Protein AF-A0A6A4VLL6-F1 (afdb_monomer_lite)

Organism: Amphibalanus amphitrite (NCBI:txid1232801)

pLDDT: mean 82.3, std 14.29, range [39.47, 96.5]

Secondary structure (DSSP, 8-state):
-HHHHHHHHHHHHT--HHHHHHHHHHHHHHHHHIIIIIHHHHHHHHHHHHHHHGGG--S----------PPPPPTT-TTS----------------PPPPHHHHHHHHHHHHHHHHHHHHHHHHHHHHHHHHHHHHHHHHT--TTHHHHHHHHHHHHTS-SSTTS-GGG--SHHHHHHHIIIIIHHHHS-SS-SSSSPP-TTGGGB-TTSSSBPPS--------B-SSSS----GGGGGT-----PPP-GGGB-----BGGGBGGGTTSTTT--GGGS---HHHHT---EEETTEEE-S--

InterPro domains:
  IPR046791 Polycystin domain [PF20519] (168-301)
  IPR051223 Polycystin [PTHR10877] (3-301)

Sequence (301 aa):
MGASIFFLWAYGITFGNEKTTKWLTSLIISFFSSVLLTQPIKVLLTAVLVSAVCKKLDDGHDDLDDDEQEPALSNDEEWLHAAPTGKKKKERKIEYKPVDPAKIEAAKRERQKEVKMWDILQEMAAYAFFLWILLTISYGSRDPNCYLIRESLENHFLQPADPWLSYRKVRNETRFWNWTRSVMVPELKIDVDYAGEKPKGKEKKLISDRVHLLLGNGVMRQVRIREKNTCRVPKVMRNVTRDCHKFSNLLYEESGDFGLGWNASLAKKRPFNLKEYRHRSASSLDSYPFWGDLGWYGGGG

Structure (mmCIF, N/CA/C/O backbone):
data_AF-A0A6A4VLL6-F1
#
_entry.id   AF-A0A6A4VLL6-F1
#
loop_
_atom_site.group_PDB
_atom_site.id
_atom_site.type_symbol
_atom_site.label_atom_id
_atom_site.label_alt_id
_atom_site.label_comp_id
_atom_site.label_asym_id
_atom_site.label_entity_id
_atom_site.label_seq_id
_atom_site.pdbx_PDB_ins_code
_atom_site.Cartn_x
_atom_site.Cartn_y
_atom_site.Cartn_z
_atom_site.occupancy
_atom_site.B_iso_or_equiv
_atom_site.auth_seq_id
_atom_site.auth_comp_id
_atom_site.auth_asym_id
_atom_site.auth_atom_id
_atom_site.pdbx_PDB_model_num
ATOM 1 N N . MET A 1 1 ? -18.512 11.033 41.139 1.00 64.81 1 MET A N 1
ATOM 2 C CA . MET A 1 1 ? -18.322 10.153 39.962 1.00 64.81 1 MET A CA 1
ATOM 3 C C . MET A 1 1 ? -17.895 10.918 38.708 1.00 64.81 1 MET A C 1
ATOM 5 O O . MET A 1 1 ? -16.943 10.491 38.076 1.00 64.81 1 MET A O 1
ATOM 9 N N . GLY A 1 2 ? -18.510 12.060 38.363 1.00 76.12 2 GLY A N 1
ATOM 10 C CA . GLY A 1 2 ? -18.127 12.827 37.160 1.00 76.12 2 GLY A CA 1
ATOM 11 C C . GLY A 1 2 ? -16.672 13.326 37.141 1.00 76.12 2 GLY A C 1
ATOM 12 O O . GLY A 1 2 ? -15.970 13.112 36.160 1.00 76.12 2 GLY A O 1
ATOM 13 N N . ALA A 1 3 ? -16.182 13.902 38.247 1.00 85.25 3 ALA A N 1
ATOM 14 C CA . ALA A 1 3 ? -14.801 14.394 38.332 1.00 85.25 3 ALA A CA 1
ATOM 15 C C . ALA A 1 3 ? -13.758 13.273 38.168 1.00 85.25 3 ALA A C 1
ATOM 17 O O . ALA A 1 3 ? -12.791 13.420 37.429 1.00 85.25 3 ALA A O 1
ATOM 18 N N . SER A 1 4 ? -13.981 12.119 38.800 1.00 85.06 4 SER A N 1
ATOM 19 C CA . SER A 1 4 ? -13.083 10.966 38.703 1.00 85.06 4 SER A CA 1
ATOM 20 C C . SER A 1 4 ? -13.056 10.356 37.296 1.00 85.06 4 SER A C 1
ATOM 22 O O . SER A 1 4 ? -11.986 9.978 36.829 1.00 85.06 4 SER A O 1
ATOM 24 N N . ILE A 1 5 ? -14.194 10.316 36.592 1.00 87.12 5 ILE A N 1
ATOM 25 C CA . ILE A 1 5 ? -14.261 9.868 35.189 1.00 87.12 5 ILE A CA 1
ATOM 26 C C . ILE A 1 5 ? -13.493 10.827 34.272 1.00 87.12 5 ILE A C 1
ATOM 28 O O . ILE A 1 5 ? -12.733 10.376 33.418 1.00 87.12 5 ILE A O 1
ATOM 32 N N . PHE A 1 6 ? -13.644 12.140 34.471 1.00 86.56 6 PHE A N 1
ATOM 33 C CA . PHE A 1 6 ? -12.929 13.142 33.681 1.00 86.56 6 PHE A CA 1
ATOM 34 C C . PHE A 1 6 ? -11.408 13.017 33.832 1.00 86.56 6 PHE A C 1
ATOM 36 O O . PHE A 1 6 ? -10.700 12.977 32.829 1.00 86.56 6 PHE A O 1
ATOM 43 N N . PHE A 1 7 ? -10.901 12.883 35.064 1.00 86.31 7 PHE A N 1
ATOM 44 C CA . PHE A 1 7 ? -9.467 12.688 35.286 1.00 86.31 7 PHE A CA 1
ATOM 45 C C . PHE A 1 7 ? -8.967 11.369 34.684 1.00 86.31 7 PHE A C 1
ATOM 47 O O . PHE A 1 7 ? -7.927 11.366 34.033 1.00 86.31 7 PHE A O 1
ATOM 54 N N . LEU A 1 8 ? -9.713 10.268 34.820 1.00 85.12 8 LEU A N 1
ATOM 55 C CA . LEU A 1 8 ? -9.359 8.990 34.189 1.00 85.12 8 LEU A CA 1
ATOM 56 C C . LEU A 1 8 ? -9.257 9.100 32.663 1.00 85.12 8 LEU A C 1
ATOM 58 O O . LEU A 1 8 ? -8.302 8.597 32.077 1.00 85.12 8 LEU A O 1
ATOM 62 N N . TRP A 1 9 ? -10.211 9.779 32.025 1.00 84.75 9 TRP A N 1
ATOM 63 C CA . TRP A 1 9 ? -10.212 9.988 30.579 1.00 84.75 9 TRP A CA 1
ATOM 64 C C . TRP A 1 9 ? -9.066 10.904 30.125 1.00 84.75 9 TRP A C 1
ATOM 66 O O . TRP A 1 9 ? -8.314 10.546 29.219 1.00 84.75 9 TRP A O 1
ATOM 76 N N . ALA A 1 10 ? -8.879 12.045 30.794 1.00 83.81 10 ALA A N 1
ATOM 77 C CA . ALA A 1 10 ? -7.840 13.015 30.457 1.00 83.81 10 ALA A CA 1
ATOM 78 C C . ALA A 1 10 ? -6.430 12.429 30.618 1.00 83.81 10 ALA A C 1
ATOM 80 O O . ALA A 1 10 ? -5.602 12.556 29.717 1.00 83.81 10 ALA A O 1
ATOM 81 N N . TYR A 1 11 ? -6.163 11.728 31.726 1.00 84.31 11 TYR A N 1
ATOM 82 C CA . TYR A 1 11 ? -4.887 11.038 31.915 1.00 84.31 11 TYR A CA 1
ATOM 83 C C . TYR A 1 11 ? -4.747 9.829 30.981 1.00 84.31 11 TYR A C 1
ATOM 85 O O . TYR A 1 11 ? -3.656 9.592 30.464 1.00 84.31 11 TYR A O 1
ATOM 93 N N . GLY A 1 12 ? -5.840 9.118 30.684 1.00 81.81 12 GLY A N 1
ATOM 94 C CA . GLY A 1 12 ? -5.848 7.972 29.773 1.00 81.81 12 GLY A CA 1
ATOM 95 C C . GLY A 1 12 ? -5.392 8.312 28.352 1.00 81.81 12 GLY A C 1
ATOM 96 O O . GLY A 1 12 ? -4.643 7.542 27.757 1.00 81.81 12 GLY A O 1
ATOM 97 N N . ILE A 1 13 ? -5.756 9.489 27.833 1.00 80.19 13 ILE A N 1
ATOM 98 C CA . ILE A 1 13 ? -5.333 9.954 26.498 1.00 80.19 13 ILE A CA 1
ATOM 99 C C . ILE A 1 13 ? -3.825 10.231 26.438 1.00 80.19 13 ILE A C 1
ATOM 101 O O . ILE A 1 13 ? -3.200 10.068 25.393 1.00 80.19 13 ILE A O 1
ATOM 105 N N . THR A 1 14 ? -3.213 10.617 27.558 1.00 81.56 14 THR A N 1
ATOM 106 C CA . THR A 1 14 ? -1.771 10.907 27.612 1.00 81.56 14 THR A CA 1
ATOM 107 C C . THR A 1 14 ? -0.896 9.651 27.703 1.00 81.56 14 THR A C 1
ATOM 109 O O . THR A 1 14 ? 0.332 9.744 27.630 1.00 81.56 14 THR A O 1
ATOM 112 N N . PHE A 1 15 ? -1.489 8.465 27.873 1.00 80.75 15 PHE A N 1
ATOM 113 C CA . PHE A 1 15 ? -0.744 7.217 28.006 1.00 80.75 15 PHE A CA 1
ATOM 114 C C . PHE A 1 15 ? -0.448 6.583 26.641 1.00 80.75 15 PHE A C 1
ATOM 116 O O . PHE A 1 15 ? -1.337 6.331 25.835 1.00 80.75 15 PHE A O 1
ATOM 123 N N . GLY A 1 16 ? 0.828 6.274 26.389 1.00 78.31 16 GLY A N 1
ATOM 124 C CA . GLY A 1 16 ? 1.226 5.443 25.249 1.00 78.31 16 GLY A CA 1
ATOM 125 C C . GLY A 1 16 ? 0.885 3.962 25.467 1.00 78.31 16 GLY A C 1
ATOM 126 O O . GLY A 1 16 ? 0.717 3.527 26.608 1.00 78.31 16 GLY A O 1
ATOM 127 N N . ASN A 1 17 ? 0.861 3.170 24.386 1.00 78.75 17 ASN A N 1
ATOM 128 C CA . ASN A 1 17 ? 0.418 1.762 24.377 1.00 78.75 17 ASN A CA 1
ATOM 129 C C . ASN A 1 17 ? 0.953 0.900 25.530 1.00 78.75 17 ASN A C 1
ATOM 131 O O . ASN A 1 17 ? 0.204 0.120 26.116 1.00 78.75 17 ASN A O 1
ATOM 135 N N . GLU A 1 18 ? 2.232 1.032 25.883 1.00 83.44 18 GLU A N 1
ATOM 136 C CA . GLU A 1 18 ? 2.830 0.217 26.943 1.00 83.44 18 GLU A CA 1
ATOM 137 C C . GLU A 1 18 ? 2.289 0.583 28.338 1.00 83.44 18 GLU A C 1
ATOM 139 O O . GLU A 1 18 ? 1.973 -0.299 29.140 1.00 83.44 18 GLU A O 1
ATOM 144 N N . LYS A 1 19 ? 2.134 1.884 28.624 1.00 84.38 19 LYS A N 1
ATOM 145 C CA . LYS A 1 19 ? 1.592 2.369 29.903 1.00 84.38 19 LYS A CA 1
ATOM 146 C C . LYS A 1 19 ? 0.105 2.057 30.016 1.00 84.38 19 LYS A C 1
ATOM 148 O O . LYS A 1 19 ? -0.322 1.575 31.061 1.00 84.38 19 LYS A O 1
ATOM 153 N N . THR A 1 20 ? -0.652 2.255 28.938 1.00 85.19 20 THR A N 1
ATOM 154 C CA . THR A 1 20 ? -2.083 1.934 28.878 1.00 85.19 20 THR A CA 1
ATOM 155 C C . THR A 1 20 ? -2.322 0.449 29.111 1.00 85.19 20 THR A C 1
ATOM 157 O O . THR A 1 20 ? -3.174 0.095 29.917 1.00 85.19 20 THR A O 1
ATOM 160 N N . THR A 1 21 ? -1.523 -0.425 28.490 1.00 84.62 21 THR A N 1
ATOM 161 C CA . THR A 1 21 ? -1.636 -1.876 28.693 1.00 84.62 21 THR A CA 1
ATOM 162 C C . THR A 1 21 ? -1.377 -2.261 30.150 1.00 84.62 21 THR A C 1
ATOM 164 O O . THR A 1 21 ? -2.189 -2.968 30.735 1.00 84.62 21 THR A O 1
ATOM 167 N N . LYS A 1 22 ? -0.297 -1.765 30.773 1.00 90.25 22 LYS A N 1
ATOM 168 C CA . LYS A 1 22 ? 0.016 -2.055 32.189 1.00 90.25 22 LYS A CA 1
ATOM 169 C C . LYS A 1 22 ? -1.038 -1.505 33.154 1.00 90.25 22 LYS A C 1
ATOM 171 O O . LYS A 1 22 ? -1.339 -2.126 34.169 1.00 90.25 22 LYS A O 1
ATOM 176 N N . TRP A 1 23 ? -1.580 -0.331 32.851 1.00 89.25 23 TRP A N 1
ATOM 177 C CA . TRP A 1 23 ? -2.625 0.297 33.650 1.00 89.25 23 TRP A CA 1
ATOM 178 C C . TRP A 1 23 ? -3.967 -0.440 33.525 1.00 89.25 23 TRP A C 1
ATOM 180 O O . TRP A 1 23 ? -4.641 -0.682 34.522 1.00 89.25 23 TRP A O 1
ATOM 190 N N . LEU A 1 24 ? -4.338 -0.865 32.316 1.00 88.31 24 LEU A N 1
ATOM 191 C CA . LEU A 1 24 ? -5.565 -1.622 32.084 1.00 88.31 24 LEU A CA 1
ATOM 192 C C . LEU A 1 24 ? -5.490 -3.009 32.729 1.00 88.31 24 LEU A C 1
ATOM 194 O O . LEU A 1 24 ? -6.447 -3.442 33.368 1.00 88.31 24 LEU A O 1
ATOM 198 N N . THR A 1 25 ? -4.351 -3.698 32.613 1.00 88.88 25 THR A N 1
ATOM 199 C CA . THR A 1 25 ? -4.176 -5.007 33.253 1.00 88.88 25 THR A CA 1
ATOM 200 C C . THR A 1 25 ? -4.204 -4.895 34.773 1.00 88.88 25 THR A C 1
ATOM 202 O O . THR A 1 25 ? -4.848 -5.723 35.412 1.00 88.88 25 THR A O 1
ATOM 205 N N . SER A 1 26 ? -3.602 -3.859 35.369 1.00 91.19 26 SER A N 1
ATOM 206 C CA . SER A 1 26 ? -3.678 -3.649 36.821 1.00 91.19 26 SER A CA 1
ATOM 207 C C . SER A 1 26 ? -5.099 -3.329 37.290 1.00 91.19 26 SER A C 1
ATOM 209 O O . SER A 1 26 ? -5.510 -3.834 38.336 1.00 91.19 26 SER A O 1
ATOM 211 N N . LEU A 1 27 ? -5.882 -2.579 36.508 1.00 90.06 27 LEU A N 1
ATOM 212 C CA . LEU A 1 27 ? -7.290 -2.304 36.799 1.00 90.06 27 LEU A CA 1
ATOM 213 C C . LEU A 1 27 ? -8.132 -3.586 36.746 1.00 90.06 27 LEU A C 1
ATOM 215 O O . LEU A 1 27 ? -8.873 -3.866 37.687 1.00 90.06 27 LEU A O 1
ATOM 219 N N . ILE A 1 28 ? -7.973 -4.396 35.694 1.00 91.38 28 ILE A N 1
ATOM 220 C CA . ILE A 1 28 ? -8.688 -5.671 35.532 1.00 91.38 28 ILE A CA 1
ATOM 221 C C . ILE A 1 28 ? -8.339 -6.635 36.672 1.00 91.38 28 ILE A C 1
ATOM 223 O O . ILE A 1 28 ? -9.234 -7.179 37.319 1.00 91.38 28 ILE A O 1
ATOM 227 N N . ILE A 1 29 ? -7.048 -6.811 36.967 1.00 93.44 29 ILE A N 1
ATOM 228 C CA . ILE A 1 29 ? -6.586 -7.679 38.059 1.00 93.44 29 ILE A CA 1
ATOM 229 C C . ILE A 1 29 ? -7.133 -7.185 39.403 1.00 93.44 29 ILE A C 1
ATOM 231 O O . ILE A 1 29 ? -7.605 -7.989 40.205 1.00 93.44 29 ILE A O 1
ATOM 235 N N . SER A 1 30 ? -7.125 -5.871 39.643 1.00 92.88 30 SER A N 1
ATOM 236 C CA . SER A 1 30 ? -7.662 -5.281 40.877 1.00 92.88 30 SER A CA 1
ATOM 237 C C . SER A 1 30 ? -9.170 -5.492 41.008 1.00 92.88 30 SER A C 1
ATOM 239 O O . SER A 1 30 ? -9.647 -5.774 42.105 1.00 92.88 30 SER A O 1
ATOM 241 N N . PHE A 1 31 ? -9.923 -5.405 39.908 1.00 91.19 31 PHE A N 1
ATOM 242 C CA . PHE A 1 31 ? -11.359 -5.677 39.901 1.00 91.19 31 PHE A CA 1
ATOM 243 C C . PHE A 1 31 ? -11.657 -7.133 40.275 1.00 91.19 31 PHE A C 1
ATOM 245 O O . PHE A 1 31 ? -12.424 -7.379 41.205 1.00 91.19 31 PHE A O 1
ATOM 252 N N . PHE A 1 32 ? -11.005 -8.098 39.620 1.00 92.25 32 PHE A N 1
ATOM 253 C CA . PHE A 1 32 ? -11.210 -9.517 39.922 1.00 92.25 32 PHE A CA 1
ATOM 254 C C . PHE A 1 32 ? -10.722 -9.895 41.321 1.00 92.25 32 PHE A C 1
ATOM 256 O O . PHE A 1 32 ? -11.420 -10.612 42.029 1.00 92.25 32 PHE A O 1
ATOM 263 N N . SER A 1 33 ? -9.574 -9.370 41.757 1.00 91.06 33 SER A N 1
ATOM 264 C CA . SER A 1 33 ? -9.094 -9.542 43.133 1.00 91.06 33 SER A CA 1
ATOM 265 C C . SER A 1 33 ? -10.099 -8.980 44.145 1.00 91.06 33 SER A C 1
ATOM 267 O O . SER A 1 33 ? -10.419 -9.623 45.146 1.00 91.06 33 SER A O 1
ATOM 269 N N . SER A 1 34 ? -10.681 -7.813 43.856 1.00 93.00 34 SER A N 1
ATOM 270 C CA . SER A 1 34 ? -11.683 -7.203 44.724 1.00 93.00 34 SER A CA 1
ATOM 271 C C . SER A 1 34 ? -12.943 -8.068 44.845 1.00 93.00 34 SER A C 1
ATOM 273 O O . SER A 1 34 ? -13.352 -8.397 45.960 1.00 93.00 34 SER A O 1
ATOM 275 N N . VAL A 1 35 ? -13.515 -8.484 43.712 1.00 91.00 35 VAL A N 1
ATOM 276 C CA . VAL A 1 35 ? -14.766 -9.257 43.651 1.00 91.00 35 VAL A CA 1
ATOM 277 C C . VAL A 1 35 ? -14.595 -10.677 44.191 1.00 91.00 35 VAL A C 1
ATOM 279 O O . VAL A 1 35 ? -15.422 -11.127 44.977 1.00 91.00 35 VAL A O 1
ATOM 282 N N . LEU A 1 36 ? -13.530 -11.382 43.798 1.00 90.56 36 LEU A N 1
ATOM 283 C CA . LEU A 1 36 ? -13.346 -12.797 44.136 1.00 90.56 36 LEU A CA 1
ATOM 284 C C . LEU A 1 36 ? -12.715 -13.017 45.513 1.00 90.56 36 LEU A C 1
ATOM 286 O O . LEU A 1 36 ? -12.986 -14.037 46.138 1.00 90.56 36 LEU A O 1
ATOM 290 N N . LEU A 1 37 ? -11.867 -12.096 45.984 1.00 89.56 37 LEU A N 1
ATOM 291 C CA . LEU A 1 37 ? -11.126 -12.271 47.238 1.00 89.56 37 LEU A CA 1
ATOM 292 C C . LEU A 1 37 ? -11.589 -11.284 48.306 1.00 89.56 37 LEU A C 1
ATOM 294 O O . LEU A 1 37 ? -12.018 -11.694 49.383 1.00 89.56 37 LEU A O 1
ATOM 298 N N . THR A 1 38 ? -11.525 -9.976 48.033 1.00 90.88 38 THR A N 1
ATOM 299 C CA . THR A 1 38 ? -11.718 -8.985 49.106 1.00 90.88 38 THR A CA 1
ATOM 300 C C . THR A 1 38 ? -13.158 -8.910 49.604 1.00 90.88 38 THR A C 1
ATOM 302 O O . THR A 1 38 ? -13.362 -8.789 50.810 1.00 90.88 38 THR A O 1
ATOM 305 N N . GLN A 1 39 ? -14.158 -9.006 48.718 1.00 91.44 39 GLN A N 1
ATOM 306 C CA . GLN A 1 39 ? -15.565 -8.937 49.117 1.00 91.44 39 GLN A CA 1
ATOM 307 C C . GLN A 1 39 ? -15.978 -10.138 49.989 1.00 91.44 39 GLN A C 1
ATOM 309 O O . GLN A 1 39 ? -16.472 -9.888 51.090 1.00 91.44 39 GLN A O 1
ATOM 314 N N . PRO A 1 40 ? -15.715 -11.409 49.610 1.00 91.12 40 PRO A N 1
ATOM 315 C CA . PRO A 1 40 ? -16.032 -12.558 50.463 1.00 91.12 40 PRO A CA 1
ATOM 316 C C . PRO A 1 40 ? -15.317 -12.516 51.817 1.00 91.12 40 PRO A C 1
ATOM 318 O O . PRO A 1 40 ? -15.946 -12.731 52.852 1.00 91.12 40 PRO A O 1
ATOM 321 N N . ILE A 1 41 ? -14.023 -12.167 51.833 1.00 92.69 41 ILE A N 1
ATOM 322 C CA . ILE A 1 41 ? -13.245 -12.036 53.076 1.00 92.69 41 ILE A CA 1
ATOM 323 C C . ILE A 1 41 ? -13.836 -10.942 53.970 1.00 92.69 41 ILE A C 1
ATOM 325 O O . ILE A 1 41 ? -13.963 -11.131 55.178 1.00 92.69 41 ILE A O 1
ATOM 329 N N . LYS A 1 42 ? -14.225 -9.801 53.391 1.00 90.69 42 LYS A N 1
ATOM 330 C CA . LYS A 1 42 ? -14.828 -8.694 54.135 1.00 90.69 42 LYS A CA 1
ATOM 331 C C . LYS A 1 42 ? -16.170 -9.093 54.743 1.00 90.69 42 LYS A C 1
ATOM 333 O O . LYS A 1 42 ? -16.384 -8.794 55.911 1.00 90.69 42 LYS A O 1
ATOM 338 N N . VAL A 1 43 ? -17.029 -9.788 53.992 1.00 93.38 43 VAL A N 1
ATOM 339 C CA . VAL A 1 43 ? -18.317 -10.298 54.496 1.00 93.38 43 VAL A CA 1
ATOM 340 C C . VAL A 1 43 ? -18.094 -11.265 55.659 1.00 93.38 43 VAL A C 1
ATOM 342 O O . VAL A 1 43 ? -18.715 -11.106 56.711 1.00 93.38 43 VAL A O 1
ATOM 345 N N . LEU A 1 44 ? -17.153 -12.202 55.516 1.00 91.75 44 LEU A N 1
ATOM 346 C CA . LEU A 1 44 ? -16.799 -13.160 56.564 1.00 91.75 44 LEU A CA 1
ATOM 347 C C . LEU A 1 44 ? -16.282 -12.449 57.822 1.00 91.75 44 LEU A C 1
ATOM 349 O O . LEU A 1 44 ? -16.773 -12.707 58.918 1.00 91.75 44 LEU A O 1
ATOM 353 N N . LEU A 1 45 ? -15.351 -11.503 57.676 1.00 90.25 45 LEU A N 1
ATOM 354 C CA . LEU A 1 45 ? -14.834 -10.716 58.799 1.00 90.25 45 LEU A CA 1
ATOM 355 C C . LEU A 1 45 ? -15.930 -9.901 59.485 1.00 90.25 45 LEU A C 1
ATOM 357 O O . LEU A 1 45 ? -15.962 -9.858 60.711 1.00 90.25 45 LEU A O 1
ATOM 361 N N . THR A 1 46 ? -16.841 -9.284 58.725 1.00 87.00 46 THR A N 1
ATOM 362 C CA . THR A 1 46 ? -17.974 -8.555 59.311 1.00 87.00 46 THR A CA 1
ATOM 363 C C . THR A 1 46 ? -18.935 -9.485 60.041 1.00 87.00 46 THR A C 1
ATOM 365 O O . THR A 1 46 ? -19.366 -9.138 61.133 1.00 87.00 46 THR A O 1
ATOM 368 N N . ALA A 1 47 ? -19.216 -10.677 59.508 1.00 88.75 47 ALA A N 1
ATOM 369 C CA . ALA A 1 47 ? -20.066 -11.664 60.170 1.00 88.75 47 ALA A CA 1
ATOM 370 C C . ALA A 1 47 ? -19.441 -12.158 61.485 1.00 88.75 47 ALA A C 1
ATOM 372 O O . ALA A 1 47 ? -20.129 -12.242 62.499 1.00 88.75 47 ALA A O 1
ATOM 373 N N . VAL A 1 48 ? -18.126 -12.406 61.504 1.00 89.31 48 VAL A N 1
ATOM 374 C CA . VAL A 1 48 ? -17.386 -12.792 62.718 1.00 89.31 48 VAL A CA 1
ATOM 375 C C . VAL A 1 48 ? -17.352 -11.655 63.741 1.00 89.31 48 VAL A C 1
ATOM 377 O O . VAL A 1 48 ? -17.582 -11.899 64.922 1.00 89.31 48 VAL A O 1
ATOM 380 N N . LEU A 1 49 ? -17.110 -10.411 63.311 1.00 87.31 49 LEU A N 1
ATOM 381 C CA . LEU A 1 49 ? -17.146 -9.237 64.190 1.00 87.31 49 LEU A CA 1
ATOM 382 C C . LEU A 1 49 ? -18.531 -9.033 64.802 1.00 87.31 49 LEU A C 1
ATOM 384 O O . LEU A 1 49 ? -18.634 -8.832 66.008 1.00 87.31 49 LEU A O 1
ATOM 388 N N . VAL A 1 50 ? -19.589 -9.119 63.992 1.00 85.44 50 VAL A N 1
ATOM 389 C CA . VAL A 1 50 ? -20.975 -9.018 64.462 1.00 85.44 50 VAL A CA 1
ATOM 390 C C . VAL A 1 50 ? -21.290 -10.169 65.412 1.00 85.44 50 VAL A C 1
ATOM 392 O O . VAL A 1 50 ? -21.768 -9.913 66.505 1.00 85.44 50 VAL A O 1
ATOM 395 N N . SER A 1 51 ? -20.932 -11.414 65.093 1.00 83.88 51 SER A N 1
ATOM 396 C CA . SER A 1 51 ? -21.123 -12.557 66.001 1.00 83.88 51 SER A CA 1
ATOM 397 C C . SER A 1 51 ? -20.359 -12.402 67.327 1.00 83.88 51 SER A C 1
ATOM 399 O O . SER A 1 51 ? -20.869 -12.778 68.380 1.00 83.88 51 SER A O 1
ATOM 401 N N . ALA A 1 52 ? -19.159 -11.810 67.315 1.00 80.44 52 ALA A N 1
ATOM 402 C CA . ALA A 1 52 ? -18.348 -11.587 68.513 1.00 80.44 52 ALA A CA 1
ATOM 403 C C . ALA A 1 52 ? -18.827 -10.397 69.367 1.00 80.44 52 ALA A C 1
ATOM 405 O O . ALA A 1 52 ? -18.773 -10.470 70.594 1.00 80.44 52 ALA A O 1
ATOM 406 N N . VAL A 1 53 ? -19.302 -9.317 68.739 1.00 80.56 53 VAL A N 1
ATOM 407 C CA . VAL A 1 53 ? -19.801 -8.106 69.418 1.00 80.56 53 VAL A CA 1
ATOM 408 C C . VAL A 1 53 ? -21.257 -8.278 69.866 1.00 80.56 53 VAL A C 1
ATOM 410 O O . VAL A 1 53 ? -21.604 -7.899 70.982 1.00 80.56 53 VAL A O 1
ATOM 413 N N . CYS A 1 54 ? -22.097 -8.911 69.045 1.00 65.00 54 CYS A N 1
ATOM 414 C CA . CYS A 1 54 ? -23.504 -9.198 69.341 1.00 65.00 54 CYS A CA 1
ATOM 415 C C . CYS A 1 54 ? -23.705 -10.472 70.176 1.00 65.00 54 CYS A C 1
ATOM 417 O O . CYS A 1 54 ? -24.832 -10.749 70.570 1.00 65.00 54 CYS A O 1
ATOM 419 N N . LYS A 1 55 ? -22.639 -11.191 70.570 1.00 59.00 55 LYS A N 1
ATOM 420 C CA . LYS A 1 55 ? -22.719 -12.299 71.548 1.00 59.00 55 LYS A CA 1
ATOM 421 C C . LYS A 1 55 ? -23.185 -11.870 72.953 1.00 59.00 55 LYS A C 1
ATOM 423 O O . LYS A 1 55 ? -23.295 -12.710 73.840 1.00 59.00 55 LYS A O 1
ATOM 428 N N . LYS A 1 56 ? -23.438 -10.573 73.168 1.00 53.44 56 LYS A N 1
ATOM 429 C CA . LYS A 1 56 ? -24.081 -10.003 74.363 1.00 53.44 56 LYS A CA 1
ATOM 430 C C . LYS A 1 56 ? -25.325 -9.157 74.045 1.00 53.44 56 LYS A C 1
ATOM 432 O O . LYS A 1 56 ? -25.588 -8.179 74.737 1.00 53.44 56 LYS A O 1
ATOM 437 N N . LEU A 1 57 ? -26.088 -9.521 73.019 1.00 49.16 57 LEU A N 1
ATOM 438 C CA . LEU A 1 57 ? -27.491 -9.120 72.904 1.00 49.16 57 LEU A CA 1
ATOM 439 C C . LEU A 1 57 ? -28.355 -10.364 73.104 1.00 49.16 57 LEU A C 1
ATOM 441 O O . LEU A 1 57 ? -28.798 -10.994 72.153 1.00 49.16 57 LEU A O 1
ATOM 445 N N . ASP A 1 58 ? -28.538 -10.724 74.371 1.00 53.53 58 ASP A N 1
ATOM 446 C CA . ASP A 1 58 ? -29.746 -11.421 74.792 1.00 53.53 58 ASP A CA 1
ATOM 447 C C . ASP A 1 58 ? -30.853 -10.360 74.825 1.00 53.53 58 ASP A C 1
ATOM 449 O O . ASP A 1 58 ? -30.891 -9.553 75.752 1.00 53.53 58 ASP A O 1
ATOM 453 N N . ASP A 1 59 ? -31.636 -10.261 73.747 1.00 46.34 59 ASP A N 1
ATOM 454 C CA . ASP A 1 59 ? -33.082 -10.031 73.851 1.00 46.34 59 ASP A CA 1
ATOM 455 C C . ASP A 1 59 ? -33.775 -10.315 72.501 1.00 46.34 59 ASP A C 1
ATOM 457 O O . ASP A 1 59 ? -33.816 -9.485 71.592 1.00 46.34 59 ASP A O 1
ATOM 461 N N . GLY A 1 60 ? -34.302 -11.536 72.382 1.00 48.72 60 GLY A N 1
ATOM 462 C CA . GLY A 1 60 ? -35.567 -11.846 71.711 1.00 48.72 60 GLY A CA 1
ATOM 463 C C . GLY A 1 60 ? -35.817 -11.343 70.287 1.00 48.72 60 GLY A C 1
ATOM 464 O O . GLY A 1 60 ? -36.798 -10.629 70.079 1.00 48.72 60 GLY A O 1
ATOM 465 N N . HIS A 1 61 ? -35.053 -11.805 69.295 1.00 45.41 61 HIS A N 1
ATOM 466 C CA . HIS A 1 61 ? -35.590 -11.917 67.936 1.00 45.41 61 HIS A CA 1
ATOM 467 C C . HIS A 1 61 ? -34.888 -13.009 67.115 1.00 45.41 61 HIS A C 1
ATOM 469 O O . HIS A 1 61 ? -33.675 -12.979 66.931 1.00 45.41 61 HIS A O 1
ATOM 475 N N . ASP A 1 62 ? -35.732 -13.900 66.591 1.00 45.62 62 ASP A N 1
ATOM 476 C CA . ASP A 1 62 ? -35.541 -14.771 65.428 1.00 45.62 62 ASP A CA 1
ATOM 477 C C . ASP A 1 62 ? -34.635 -16.002 65.582 1.00 45.62 62 ASP A C 1
ATOM 479 O O . ASP A 1 62 ? -33.651 -16.168 64.862 1.00 45.62 62 ASP A O 1
ATOM 483 N N . ASP A 1 63 ? -35.076 -16.941 66.424 1.00 41.34 63 ASP A N 1
ATOM 484 C CA . ASP A 1 63 ? -34.845 -18.365 66.168 1.00 41.34 63 ASP A CA 1
ATOM 485 C C . ASP A 1 63 ? -35.793 -18.796 65.027 1.00 41.34 63 ASP A C 1
ATOM 487 O O . ASP A 1 63 ? -36.979 -19.059 65.230 1.00 41.34 63 ASP A O 1
ATOM 491 N N . LEU A 1 64 ? -35.282 -18.768 63.792 1.00 49.53 64 LEU A N 1
ATOM 492 C CA . LEU A 1 64 ? -35.901 -19.348 62.593 1.00 49.53 64 LEU A CA 1
ATOM 493 C C . LEU A 1 64 ? -35.459 -20.807 62.424 1.00 49.53 64 LEU A C 1
ATOM 495 O O . LEU A 1 64 ? -34.910 -21.143 61.386 1.00 49.53 64 LEU A O 1
ATOM 499 N N . ASP A 1 65 ? -35.658 -21.643 63.435 1.00 44.50 65 ASP A N 1
ATOM 500 C CA . ASP A 1 65 ? -35.492 -23.096 63.328 1.00 44.50 65 ASP A CA 1
ATOM 501 C C . ASP A 1 65 ? -36.264 -23.746 64.486 1.00 44.50 65 ASP A C 1
ATOM 503 O O . ASP A 1 65 ? -35.697 -24.009 65.542 1.00 44.50 65 ASP A O 1
ATOM 507 N N . ASP A 1 66 ? -37.573 -23.955 64.319 1.00 44.41 66 ASP A N 1
ATOM 508 C CA . ASP A 1 66 ? -38.315 -24.921 65.145 1.00 44.41 66 ASP A CA 1
ATOM 509 C C . ASP A 1 66 ? -39.559 -25.410 64.377 1.00 44.41 66 ASP A C 1
ATOM 511 O O . ASP A 1 66 ? -40.712 -25.149 64.720 1.00 44.41 66 ASP A O 1
ATOM 515 N N . ASP A 1 67 ? -39.300 -26.083 63.252 1.00 44.78 67 ASP A N 1
ATOM 516 C CA . ASP A 1 67 ? -40.321 -26.676 62.375 1.00 44.78 67 ASP A CA 1
ATOM 517 C C . ASP A 1 67 ? -40.716 -28.111 62.797 1.00 44.78 67 ASP A C 1
ATOM 519 O O . ASP A 1 67 ? -41.465 -28.782 62.083 1.00 44.78 67 ASP A O 1
ATOM 523 N N . GLU A 1 68 ? -40.263 -28.616 63.949 1.00 49.03 68 GLU A N 1
ATOM 524 C CA . GLU A 1 68 ? -40.660 -29.938 64.457 1.00 49.03 68 GLU A CA 1
ATOM 525 C C . GLU A 1 68 ? -41.674 -29.811 65.602 1.00 49.03 68 GLU A C 1
ATOM 527 O O . GLU A 1 68 ? -41.364 -29.915 66.784 1.00 49.03 68 GLU A O 1
ATOM 532 N N . GLN A 1 69 ? -42.945 -29.610 65.246 1.00 44.50 69 GLN A N 1
ATOM 533 C CA . GLN A 1 69 ? -44.047 -29.761 66.195 1.00 44.50 69 GLN A CA 1
ATOM 534 C C . GLN A 1 69 ? -44.200 -31.252 66.554 1.00 44.50 69 GLN A C 1
ATOM 536 O O . GLN A 1 69 ? -44.684 -32.042 65.739 1.00 44.50 69 GLN A O 1
ATOM 541 N N . GLU A 1 70 ? -43.829 -31.638 67.780 1.00 52.53 70 GLU A N 1
ATOM 542 C CA . GLU A 1 70 ? -44.146 -32.964 68.329 1.00 52.53 70 GLU A CA 1
ATOM 543 C C . GLU A 1 70 ? -45.667 -33.234 68.254 1.00 52.53 70 GLU A C 1
ATOM 545 O O . GLU A 1 70 ? -46.475 -32.325 68.497 1.00 52.53 70 GLU A O 1
ATOM 550 N N . PRO A 1 71 ? -46.094 -34.461 67.895 1.00 51.34 71 PRO A N 1
ATOM 551 C CA . PRO A 1 71 ? -47.503 -34.779 67.700 1.00 51.34 71 PRO A CA 1
ATOM 552 C C . PRO A 1 71 ? -48.293 -34.589 69.000 1.00 51.34 71 PRO A C 1
ATOM 554 O O . PRO A 1 71 ? -47.921 -35.095 70.056 1.00 51.34 71 PRO A O 1
ATOM 557 N N . ALA A 1 72 ? -49.418 -33.874 68.915 1.00 56.25 72 ALA A N 1
ATOM 558 C CA . ALA A 1 72 ? -50.319 -33.686 70.044 1.00 56.25 72 ALA A CA 1
ATOM 559 C C . ALA A 1 72 ? -50.874 -35.039 70.520 1.00 56.25 72 ALA A C 1
ATOM 561 O O . ALA A 1 72 ? -51.475 -35.782 69.740 1.00 56.25 72 ALA A O 1
ATOM 562 N N . LEU A 1 73 ? -50.669 -35.332 71.804 1.00 56.94 73 LEU A N 1
ATOM 563 C CA . LEU A 1 73 ? -51.162 -36.535 72.468 1.00 56.94 73 LEU A CA 1
ATOM 564 C C . LEU A 1 73 ? -52.696 -36.594 72.474 1.00 56.94 73 LEU A C 1
ATOM 566 O O . LEU A 1 73 ? -53.393 -35.583 72.588 1.00 56.94 73 LEU A O 1
ATOM 570 N N . SER A 1 74 ? -53.195 -37.818 72.329 1.00 54.81 74 SER A N 1
ATOM 571 C CA . SER A 1 74 ? -54.607 -38.194 72.362 1.00 54.81 74 SER A CA 1
ATOM 572 C C . SER A 1 74 ? -55.209 -38.017 73.772 1.00 54.81 74 SER A C 1
ATOM 574 O O . SER A 1 74 ? -54.491 -37.929 74.765 1.00 54.81 74 SER A O 1
ATOM 576 N N . ASN A 1 75 ? -56.545 -37.949 73.864 1.00 53.47 75 ASN A N 1
ATOM 577 C CA . ASN A 1 75 ? -57.320 -37.663 75.088 1.00 53.47 75 ASN A CA 1
ATOM 578 C C . ASN A 1 75 ? -57.134 -38.675 76.245 1.00 53.47 75 ASN A C 1
ATOM 580 O O . ASN A 1 75 ? -57.759 -38.520 77.290 1.00 53.47 75 ASN A O 1
ATOM 584 N N . ASP A 1 76 ? -56.331 -39.721 76.075 1.00 56.06 76 ASP A N 1
ATOM 585 C CA . ASP A 1 76 ? -56.052 -40.767 77.060 1.00 56.06 76 ASP A CA 1
ATOM 586 C C . ASP A 1 76 ? -54.736 -40.571 77.837 1.00 56.06 76 ASP A C 1
ATOM 588 O O . ASP A 1 76 ? -54.466 -41.317 78.777 1.00 56.06 76 ASP A O 1
ATOM 592 N N . GLU A 1 77 ? -53.954 -39.534 77.530 1.00 54.94 77 GLU A N 1
ATOM 593 C CA . GLU A 1 77 ? -52.609 -39.331 78.104 1.00 54.94 77 GLU A CA 1
ATOM 594 C C . GLU A 1 77 ? -52.561 -38.254 79.216 1.00 54.94 77 GLU A C 1
ATOM 596 O O . GLU A 1 77 ? -51.500 -37.787 79.625 1.00 5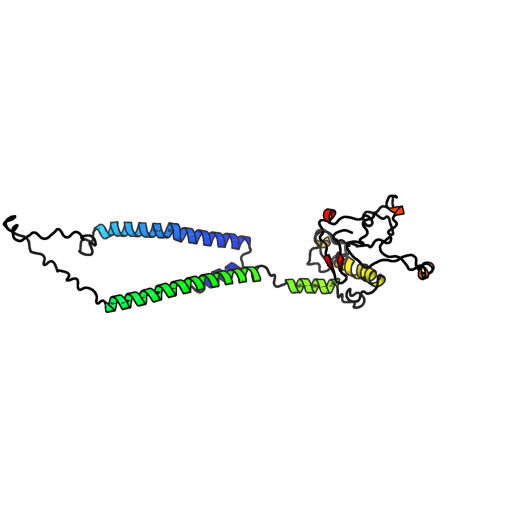4.94 77 GLU A O 1
ATOM 601 N N . GLU A 1 78 ? -53.714 -37.872 79.775 1.00 50.84 78 GLU A N 1
ATOM 602 C CA . GLU A 1 78 ? -53.853 -36.761 80.739 1.00 50.84 78 GLU A CA 1
ATOM 603 C C . GLU A 1 78 ? -53.287 -37.056 82.154 1.00 50.84 78 GLU A C 1
ATOM 605 O O . GLU A 1 78 ? -53.315 -36.196 83.034 1.00 50.84 78 GLU A O 1
ATOM 610 N N . TRP A 1 79 ? -52.756 -38.262 82.405 1.00 47.91 79 TRP A N 1
ATOM 611 C CA . TRP A 1 79 ? -52.306 -38.694 83.741 1.00 47.91 79 TRP A CA 1
ATOM 612 C C . TRP A 1 79 ? -50.788 -38.630 83.981 1.00 47.91 79 TRP A C 1
ATOM 614 O O . TRP A 1 79 ? -50.316 -38.985 85.062 1.00 47.91 79 TRP A O 1
ATOM 624 N N . LEU A 1 80 ? -49.997 -38.151 83.020 1.00 52.06 80 LEU A N 1
ATOM 625 C CA . LEU A 1 80 ? -48.574 -37.888 83.230 1.00 52.06 80 LEU A CA 1
ATOM 626 C C . LEU A 1 80 ? -48.368 -36.400 83.550 1.00 52.06 80 LEU A C 1
ATOM 628 O O . LEU A 1 80 ? -48.429 -35.541 82.681 1.00 52.06 80 LEU A O 1
ATOM 632 N N . HIS A 1 81 ? -48.079 -36.141 84.832 1.00 48.50 81 HIS A N 1
ATOM 633 C CA . HIS A 1 81 ? -47.552 -34.905 85.440 1.00 48.50 81 H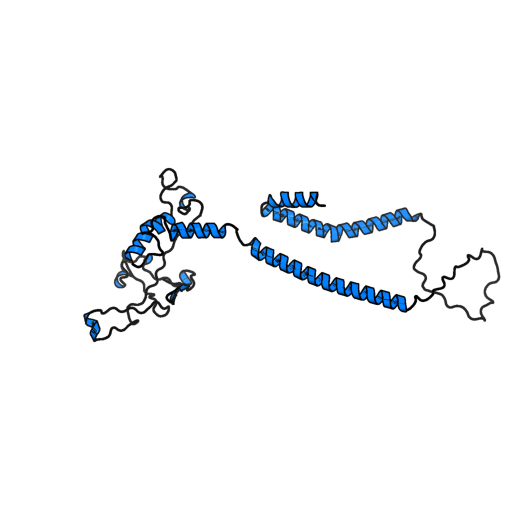IS A CA 1
ATOM 634 C C . HIS A 1 81 ? -48.553 -34.002 86.189 1.00 48.50 81 HIS A C 1
ATOM 636 O O . HIS A 1 81 ? -49.130 -33.047 85.674 1.00 48.50 81 HIS A O 1
ATOM 642 N N . ALA A 1 82 ? -48.642 -34.248 87.502 1.00 42.03 82 ALA A N 1
ATOM 643 C CA . ALA A 1 82 ? -49.225 -33.342 88.483 1.00 42.03 82 ALA A CA 1
ATOM 644 C C . ALA A 1 82 ? -48.204 -32.292 88.987 1.00 42.03 82 ALA A C 1
ATOM 646 O O . ALA A 1 82 ? -47.261 -32.645 89.686 1.00 42.03 82 ALA A O 1
ATOM 647 N N . ALA A 1 83 ? -48.508 -31.016 88.697 1.00 43.12 83 ALA A N 1
ATOM 648 C CA . ALA A 1 83 ? -48.276 -29.783 89.484 1.00 43.12 83 ALA A CA 1
ATOM 649 C C . ALA A 1 83 ? -46.830 -29.311 89.823 1.00 43.12 83 ALA A C 1
ATOM 651 O O . ALA A 1 83 ? -45.895 -30.097 89.884 1.00 43.12 83 ALA A O 1
ATOM 652 N N . PRO A 1 84 ? -46.648 -28.042 90.261 1.00 58.03 84 PRO A N 1
ATOM 653 C CA . PRO A 1 84 ? -47.048 -26.770 89.648 1.00 58.03 84 PRO A CA 1
ATOM 654 C C . PRO A 1 84 ? -45.852 -25.776 89.613 1.00 58.03 84 PRO A C 1
ATOM 656 O O . PRO A 1 84 ? -44.747 -26.095 90.030 1.00 58.03 84 PRO A O 1
ATOM 659 N N . THR A 1 85 ? -46.115 -24.523 89.230 1.00 42.97 85 THR A N 1
ATOM 660 C CA . THR A 1 85 ? -45.245 -23.322 89.308 1.00 42.97 85 THR A CA 1
ATOM 661 C C . THR A 1 85 ? -44.470 -22.953 88.041 1.00 42.97 85 THR A C 1
ATOM 663 O O . THR A 1 85 ? -43.640 -23.683 87.523 1.00 42.97 85 THR A O 1
ATOM 666 N N . GLY A 1 86 ? -44.767 -21.754 87.543 1.00 39.47 86 GLY A N 1
ATOM 667 C CA . GLY A 1 86 ? -44.143 -21.171 86.363 1.00 39.47 86 GLY A CA 1
ATOM 668 C C . GLY A 1 86 ? -45.173 -20.351 85.605 1.00 39.47 86 GLY A C 1
ATOM 669 O O . GLY A 1 86 ? -46.162 -20.886 85.113 1.00 39.47 86 GLY A O 1
ATOM 670 N N . LYS A 1 87 ? -44.992 -19.029 85.576 1.00 40.38 87 LYS A N 1
ATOM 671 C CA . LYS A 1 87 ? -45.841 -18.093 84.830 1.00 40.38 87 LYS A CA 1
ATOM 672 C C . LYS A 1 87 ? -46.021 -18.627 83.405 1.00 40.38 87 LYS A C 1
ATOM 674 O O . LYS A 1 87 ? -45.052 -18.645 82.653 1.00 40.38 87 LYS A O 1
ATOM 679 N N . LYS A 1 88 ? -47.237 -19.043 83.032 1.00 41.97 88 LYS A N 1
ATOM 680 C CA . LYS A 1 88 ? -47.555 -19.390 81.642 1.00 41.97 88 LYS A CA 1
ATOM 681 C C . LYS A 1 88 ? -47.298 -18.145 80.790 1.00 41.97 88 LYS A C 1
ATOM 683 O O . LYS A 1 88 ? -48.100 -17.207 80.812 1.00 41.97 88 LYS A O 1
ATOM 688 N N . LYS A 1 89 ? -46.156 -18.100 80.089 1.00 45.31 89 LYS A N 1
ATOM 689 C CA . LYS A 1 89 ? -45.958 -17.182 78.964 1.00 45.31 89 LYS A CA 1
ATOM 690 C C . LYS A 1 89 ? -47.149 -17.435 78.044 1.00 45.31 89 LYS A C 1
ATOM 692 O O . LYS A 1 89 ? -47.390 -18.570 77.650 1.00 45.31 89 LYS A O 1
ATOM 697 N N . LYS A 1 90 ? -47.950 -16.402 77.778 1.00 45.19 90 LYS A N 1
ATOM 698 C CA . LYS A 1 90 ? -48.955 -16.469 76.717 1.00 45.19 90 LYS A CA 1
ATOM 699 C C . LYS A 1 90 ? -48.183 -16.660 75.419 1.00 45.19 90 LYS A C 1
ATOM 701 O O . LYS A 1 90 ? -47.706 -15.681 74.850 1.00 45.19 90 LYS A O 1
ATOM 706 N N . GLU A 1 91 ? -48.029 -17.905 74.994 1.00 51.66 91 GLU A N 1
ATOM 707 C CA . GLU A 1 91 ? -47.646 -18.229 73.631 1.00 51.66 91 GLU A CA 1
ATOM 708 C C . GLU A 1 91 ? -48.678 -17.565 72.728 1.00 51.66 91 GLU A C 1
ATOM 710 O O . GLU A 1 91 ? -49.870 -17.891 72.726 1.00 51.66 91 GLU A O 1
ATOM 715 N N . ARG A 1 92 ? -48.233 -16.520 72.031 1.00 49.69 92 ARG A N 1
ATOM 716 C CA . ARG A 1 92 ? -48.994 -15.933 70.943 1.00 49.69 92 ARG A CA 1
ATOM 717 C C . ARG A 1 92 ? -49.076 -17.024 69.884 1.00 49.69 92 ARG A C 1
ATOM 719 O O . ARG A 1 92 ? -48.121 -17.204 69.143 1.00 49.69 92 ARG A O 1
ATOM 726 N N . LYS A 1 93 ? -50.197 -17.747 69.818 1.00 49.88 93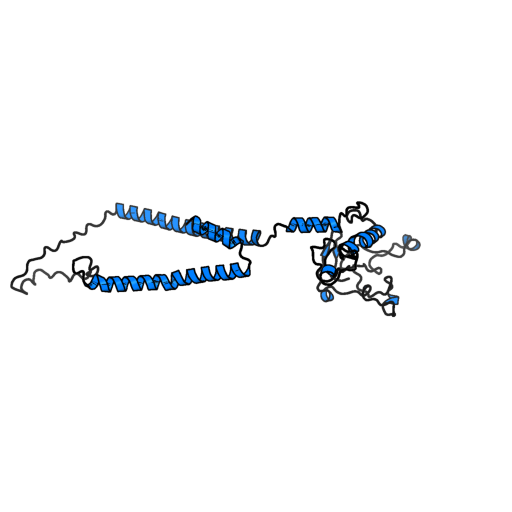 LYS A N 1
ATOM 727 C CA . LYS A 1 93 ? -50.547 -18.521 68.623 1.00 49.88 93 LYS A CA 1
ATOM 728 C C . LYS A 1 93 ? -50.523 -17.542 67.454 1.00 49.88 93 LYS A C 1
ATOM 730 O O . LYS A 1 93 ? -51.419 -16.707 67.330 1.00 49.88 93 LYS A O 1
ATOM 735 N N . ILE A 1 94 ? -49.459 -17.585 66.660 1.00 55.59 94 ILE A N 1
ATOM 736 C CA . ILE A 1 94 ? -49.391 -16.879 65.388 1.00 55.59 94 ILE A CA 1
ATOM 737 C C . ILE A 1 94 ? -50.382 -17.621 64.501 1.00 55.59 94 ILE A C 1
ATOM 739 O O . ILE A 1 94 ? -50.111 -18.703 63.993 1.00 55.59 94 ILE A O 1
ATOM 743 N N . GLU A 1 95 ? -51.597 -17.091 64.423 1.00 51.78 95 GLU A N 1
ATOM 744 C CA . GLU A 1 95 ? -52.635 -17.623 63.557 1.00 51.78 95 GLU A CA 1
ATOM 745 C C . GLU A 1 95 ? -52.183 -17.400 62.109 1.00 51.78 95 GLU A C 1
ATOM 747 O O . GLU A 1 95 ? -52.279 -16.294 61.571 1.00 51.78 95 GLU A O 1
ATOM 752 N N . TYR A 1 96 ? -51.620 -18.443 61.494 1.00 59.44 96 TYR A N 1
ATOM 753 C CA . TYR A 1 96 ? -51.256 -18.430 60.084 1.00 59.44 96 TYR A CA 1
ATOM 754 C C . TYR A 1 96 ? -52.539 -18.349 59.256 1.00 59.44 96 TYR A C 1
ATOM 756 O O . TYR A 1 96 ? -53.222 -19.345 59.017 1.00 59.44 96 TYR A O 1
ATOM 764 N N . LYS A 1 97 ? -52.894 -17.136 58.830 1.00 67.06 97 LYS A N 1
ATOM 765 C CA . LYS A 1 97 ? -53.914 -16.949 57.801 1.00 67.06 97 LYS A CA 1
ATOM 766 C C . LYS A 1 97 ? -53.247 -17.172 56.447 1.00 67.06 97 LYS A C 1
ATOM 768 O O . LYS A 1 97 ? -52.320 -16.423 56.127 1.00 67.06 97 LYS A O 1
ATOM 773 N N . PRO A 1 98 ? -53.688 -18.161 55.649 1.00 66.69 98 PRO A N 1
ATOM 774 C CA . PRO A 1 98 ? -53.158 -18.335 54.308 1.00 66.69 98 PRO A CA 1
ATOM 775 C C . PRO A 1 98 ? -53.360 -17.032 53.535 1.00 66.69 98 PRO A C 1
ATOM 777 O O . PRO A 1 98 ? -54.441 -16.438 53.542 1.00 66.69 98 PRO A O 1
ATOM 780 N N . VAL A 1 99 ? -52.279 -16.558 52.919 1.00 68.38 99 VAL A N 1
ATOM 781 C CA . VAL A 1 99 ? -52.303 -15.358 52.085 1.00 68.38 99 VAL A CA 1
ATOM 782 C C . VAL A 1 99 ? -53.329 -15.568 50.970 1.00 68.38 99 VAL A C 1
ATOM 784 O O . VAL A 1 99 ? -53.358 -16.621 50.338 1.00 68.38 99 VAL A O 1
ATOM 787 N N . ASP A 1 100 ? -54.174 -14.561 50.748 1.00 80.44 100 ASP A N 1
ATOM 788 C CA . ASP A 1 100 ? -55.242 -14.576 49.746 1.00 80.44 100 ASP A CA 1
ATOM 789 C C . ASP A 1 100 ? -54.708 -15.031 48.365 1.00 80.44 100 ASP A C 1
ATOM 791 O O . ASP A 1 100 ? -53.751 -14.420 47.862 1.00 80.44 100 ASP A O 1
ATOM 795 N N . PRO A 1 101 ? -55.281 -16.080 47.737 1.00 81.75 101 PRO A N 1
ATOM 796 C CA . PRO A 1 101 ? -54.798 -16.621 46.463 1.00 81.75 101 PRO A CA 1
ATOM 797 C C . PRO A 1 101 ? -54.703 -15.560 45.359 1.00 81.75 101 PRO A C 1
ATOM 799 O O . PRO A 1 101 ? -53.785 -15.615 44.538 1.00 81.75 101 PRO A O 1
ATOM 802 N N . ALA A 1 102 ? -55.560 -14.532 45.387 1.00 82.69 102 ALA A N 1
ATOM 803 C CA . ALA A 1 102 ? -55.510 -13.427 44.431 1.00 82.69 102 ALA A CA 1
ATOM 804 C C . ALA A 1 102 ? -54.211 -12.598 44.533 1.00 82.69 102 ALA A C 1
ATOM 806 O O . ALA A 1 102 ? -53.660 -12.166 43.517 1.00 82.69 102 ALA A O 1
ATOM 807 N N . LYS A 1 103 ? -53.669 -12.409 45.746 1.00 83.25 103 LYS A N 1
ATOM 808 C CA . LYS A 1 103 ? -52.396 -11.693 45.965 1.00 83.25 103 LYS A CA 1
ATOM 809 C C . LYS A 1 103 ? -51.196 -12.520 45.513 1.00 83.25 103 LYS A C 1
ATOM 811 O O . LYS A 1 103 ? -50.234 -11.968 44.984 1.00 83.25 103 LYS A O 1
ATOM 816 N N . ILE A 1 104 ? -51.270 -13.841 45.668 1.00 84.19 104 ILE A N 1
ATOM 817 C CA . ILE A 1 104 ? -50.231 -14.768 45.202 1.00 84.19 104 ILE A CA 1
ATOM 818 C C . ILE A 1 104 ? -50.179 -14.774 43.670 1.00 84.19 104 ILE A C 1
ATOM 820 O O . ILE A 1 104 ? -49.096 -14.742 43.088 1.00 84.19 104 ILE A O 1
ATOM 824 N N . GLU A 1 105 ? -51.332 -14.779 42.998 1.00 86.81 105 GLU A N 1
ATOM 825 C CA . GLU A 1 105 ? -51.392 -14.683 41.536 1.00 86.81 105 GLU A CA 1
ATOM 826 C C . GLU A 1 105 ? -50.871 -13.340 41.012 1.00 86.81 105 GLU A C 1
ATOM 828 O O . GLU A 1 105 ? -50.147 -13.317 40.013 1.00 86.81 105 GLU A O 1
ATOM 833 N N . ALA A 1 106 ? -51.174 -12.233 41.698 1.00 87.94 106 ALA A N 1
ATOM 834 C CA . ALA A 1 106 ? -50.626 -10.919 41.367 1.00 87.94 106 ALA A CA 1
ATOM 835 C C . ALA A 1 106 ? -49.092 -10.889 41.506 1.00 87.94 106 ALA A C 1
ATOM 837 O O . ALA A 1 106 ? -48.404 -10.535 40.547 1.00 87.94 106 ALA A O 1
ATOM 838 N N . ALA A 1 107 ? -48.549 -11.374 42.629 1.00 86.31 107 ALA A N 1
ATOM 839 C CA . ALA A 1 107 ? -47.104 -11.454 42.862 1.00 86.31 107 ALA A CA 1
ATOM 840 C C . ALA A 1 107 ? -46.393 -12.380 41.855 1.00 86.31 107 ALA A C 1
ATOM 842 O O . ALA A 1 107 ? -45.303 -12.072 41.369 1.00 86.31 107 ALA A O 1
ATOM 843 N N . LYS A 1 108 ? -47.024 -13.500 41.469 1.00 88.44 108 LYS A N 1
ATOM 844 C CA . LYS A 1 108 ? -46.515 -14.384 40.405 1.00 88.44 108 LYS A CA 1
ATOM 845 C C . LYS A 1 108 ? -46.460 -13.671 39.054 1.00 88.44 108 LYS A C 1
ATOM 847 O O . LYS A 1 108 ? -45.477 -13.827 38.332 1.00 88.44 108 LYS A O 1
ATOM 852 N N . ARG A 1 109 ? -47.484 -12.882 38.705 1.00 88.94 109 ARG A N 1
ATOM 853 C CA . ARG A 1 109 ? -47.504 -12.101 37.455 1.00 88.94 109 ARG A CA 1
ATOM 854 C C . ARG A 1 109 ? -46.437 -11.010 37.443 1.00 88.94 109 ARG A C 1
ATOM 856 O O . ARG A 1 109 ? -45.834 -10.792 36.397 1.00 88.94 109 ARG A O 1
ATOM 863 N N . GLU A 1 110 ? -46.194 -10.338 38.564 1.00 90.25 110 GLU A N 1
ATOM 864 C CA . GLU A 1 110 ? -45.126 -9.335 38.680 1.00 90.25 110 GLU A CA 1
ATOM 865 C C . GLU A 1 110 ? -43.749 -9.973 38.513 1.00 90.25 110 GLU A C 1
ATOM 867 O O . GLU A 1 110 ? -42.996 -9.572 37.627 1.00 90.25 110 GLU A O 1
ATOM 872 N N . ARG A 1 111 ? -43.482 -11.070 39.228 1.00 89.38 111 ARG A N 1
ATOM 873 C CA . ARG A 1 111 ? -42.222 -11.808 39.092 1.00 89.38 111 ARG A CA 1
ATOM 874 C C . ARG A 1 111 ? -41.996 -12.335 37.671 1.00 89.38 111 ARG A C 1
ATOM 876 O O . ARG A 1 111 ? -40.881 -12.286 37.165 1.00 89.38 111 ARG A O 1
ATOM 883 N N . GLN A 1 112 ? -43.040 -12.796 36.978 1.00 89.81 112 GLN A N 1
ATOM 884 C CA . GLN A 1 112 ? -42.923 -13.205 35.570 1.00 89.81 112 GLN A CA 1
ATOM 885 C C . GLN A 1 112 ? -42.560 -12.044 34.633 1.00 89.81 112 GLN A C 1
ATOM 887 O O . GLN A 1 112 ? -41.858 -12.264 33.646 1.00 89.81 112 GLN A O 1
ATOM 892 N N . LYS A 1 113 ? -43.026 -10.820 34.913 1.00 90.00 113 LYS A N 1
ATOM 893 C CA . LYS A 1 113 ? -42.633 -9.627 34.148 1.00 90.00 113 LYS A CA 1
ATOM 894 C C . LYS A 1 113 ? -41.175 -9.264 34.412 1.00 90.00 113 LYS A C 1
ATOM 896 O O . LYS A 1 113 ? -40.460 -8.985 33.458 1.00 90.00 113 LYS A O 1
ATOM 901 N N . GLU A 1 114 ? -40.731 -9.324 35.667 1.00 92.31 114 GLU A N 1
ATOM 902 C CA . GLU A 1 114 ? -39.338 -9.055 36.047 1.00 92.31 114 GLU A CA 1
ATOM 903 C C . GLU A 1 114 ? -38.364 -10.025 35.378 1.00 92.31 114 GLU A C 1
ATOM 905 O O . GLU A 1 114 ? -37.387 -9.589 34.777 1.00 92.31 114 GLU A O 1
ATOM 910 N N . VAL A 1 115 ? -38.665 -11.328 35.405 1.00 91.00 115 VAL A N 1
ATOM 911 C CA . VAL A 1 115 ? -37.817 -12.357 34.781 1.00 91.00 115 VAL A CA 1
ATOM 912 C C . VAL A 1 115 ? -37.708 -12.140 33.269 1.00 91.00 115 VAL A C 1
ATOM 914 O O . VAL A 1 115 ? -36.606 -12.164 32.730 1.00 91.00 115 VAL A O 1
ATOM 917 N N . LYS A 1 116 ? -38.826 -11.858 32.585 1.00 91.62 116 LYS A N 1
ATOM 918 C CA . LYS A 1 116 ? -38.816 -11.552 31.143 1.00 91.62 116 LYS A CA 1
ATOM 919 C C . LYS A 1 116 ? -38.060 -10.262 30.828 1.00 91.62 116 LYS A C 1
ATOM 921 O O . LYS A 1 116 ? -37.369 -10.189 29.821 1.00 91.62 116 LYS A O 1
ATOM 926 N N . MET A 1 117 ? -38.196 -9.241 31.672 1.00 92.12 117 MET A N 1
ATOM 927 C CA . MET A 1 117 ? -37.488 -7.976 31.485 1.00 92.12 117 MET A CA 1
ATOM 928 C C . MET A 1 117 ? -35.981 -8.149 31.686 1.00 92.12 117 MET A C 1
ATOM 930 O O . MET A 1 117 ? -35.205 -7.546 30.951 1.00 92.12 117 MET A O 1
ATOM 934 N N . TRP A 1 118 ? -35.568 -8.990 32.638 1.00 93.12 118 TRP A N 1
ATOM 935 C CA . TRP A 1 118 ? -34.162 -9.308 32.874 1.00 93.12 118 TRP A CA 1
ATOM 936 C C . TRP A 1 118 ? -33.537 -10.065 31.696 1.00 93.12 118 TRP A C 1
ATOM 938 O O . TRP A 1 118 ? -32.439 -9.713 31.275 1.00 93.12 118 TRP A O 1
ATOM 948 N N . ASP A 1 119 ? -34.271 -11.014 31.109 1.00 93.06 119 ASP A N 1
ATOM 949 C CA . ASP A 1 119 ? -33.848 -11.758 29.915 1.00 93.06 119 ASP A CA 1
ATOM 950 C C . ASP A 1 119 ? -33.623 -10.822 28.709 1.00 93.06 119 ASP A C 1
ATOM 952 O O . ASP A 1 119 ? -32.535 -10.776 28.136 1.00 93.06 119 ASP A O 1
ATOM 956 N N . ILE A 1 120 ? -34.594 -9.944 28.418 1.00 94.12 120 ILE A N 1
ATOM 957 C CA . ILE A 1 120 ? -34.476 -8.923 27.358 1.00 94.12 120 ILE A CA 1
ATOM 958 C C . ILE A 1 120 ? -33.295 -7.975 27.621 1.00 94.12 120 ILE A C 1
ATOM 960 O O . ILE A 1 120 ? -32.575 -7.588 26.700 1.00 94.12 120 ILE A O 1
ATOM 964 N N . LEU A 1 121 ? -33.089 -7.567 28.875 1.00 93.69 121 LEU A N 1
ATOM 965 C CA . LEU A 1 121 ? -32.013 -6.646 29.239 1.00 93.69 121 LEU A CA 1
ATOM 966 C C . LEU A 1 121 ? -30.638 -7.308 29.081 1.00 93.69 121 LEU A C 1
ATOM 968 O O . LEU A 1 121 ? -29.696 -6.653 28.630 1.00 93.69 121 LEU A O 1
ATOM 972 N N . GLN A 1 122 ? -30.532 -8.604 29.383 1.00 92.69 122 GLN A N 1
ATOM 973 C CA . GLN A 1 122 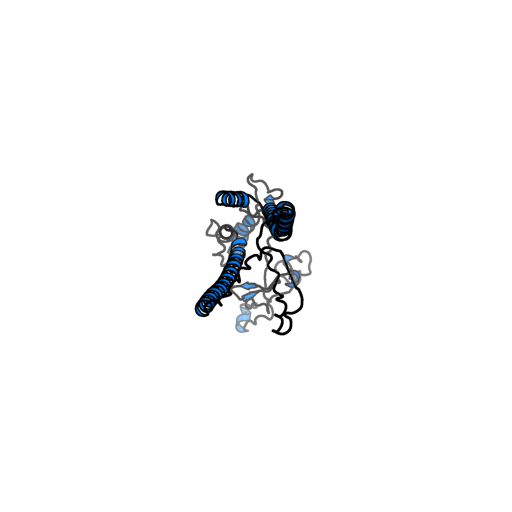? -29.327 -9.393 29.154 1.00 92.69 122 GLN A CA 1
ATOM 974 C C . GLN A 1 122 ? -29.030 -9.553 27.656 1.00 92.69 122 GLN A C 1
ATOM 976 O O . GLN A 1 122 ? -27.883 -9.356 27.244 1.00 92.69 122 GLN A O 1
ATOM 981 N N . GLU A 1 123 ? -30.041 -9.822 26.826 1.00 95.19 123 GLU A N 1
ATOM 982 C CA . GLU A 1 123 ? -29.885 -9.843 25.366 1.00 95.19 123 GLU A CA 1
ATOM 983 C C . GLU A 1 123 ? -29.438 -8.476 24.827 1.00 95.19 123 GLU A C 1
ATOM 985 O O . GLU A 1 123 ? -28.468 -8.382 24.070 1.00 95.19 123 GLU A O 1
ATOM 990 N N . MET A 1 124 ? -30.078 -7.390 25.268 1.00 95.19 124 MET A N 1
ATOM 991 C CA . MET A 1 124 ? -29.720 -6.030 24.861 1.00 95.19 124 MET A CA 1
ATOM 992 C C . MET A 1 124 ? -28.280 -5.675 25.259 1.00 95.19 124 MET A C 1
ATOM 994 O O . MET A 1 124 ? -27.552 -5.075 24.465 1.00 95.19 124 MET A O 1
ATOM 998 N N . ALA A 1 125 ? -27.842 -6.075 26.456 1.00 95.25 125 ALA A N 1
ATOM 999 C CA . ALA A 1 125 ? -26.466 -5.888 26.905 1.00 95.25 125 ALA A CA 1
ATOM 1000 C C . ALA A 1 125 ? -25.468 -6.690 26.053 1.00 95.25 125 ALA A C 1
ATOM 1002 O O . ALA A 1 125 ? -24.412 -6.161 25.698 1.00 95.25 125 ALA A O 1
ATOM 1003 N N . ALA A 1 126 ? -25.807 -7.925 25.669 1.00 95.06 126 ALA A N 1
ATOM 1004 C CA . ALA A 1 126 ? -24.978 -8.741 24.785 1.00 95.06 126 ALA A CA 1
ATOM 1005 C C . ALA A 1 126 ? -24.826 -8.103 23.392 1.00 95.06 126 ALA A C 1
ATOM 1007 O O . ALA A 1 126 ? -23.707 -8.000 22.882 1.00 95.06 126 ALA A O 1
ATOM 1008 N N . TYR A 1 127 ? -25.914 -7.593 22.803 1.00 95.69 127 TYR A N 1
ATOM 1009 C CA . TYR A 1 127 ? -25.860 -6.874 21.526 1.00 95.69 127 TYR A CA 1
ATOM 1010 C C . TYR A 1 127 ? -25.081 -5.560 21.620 1.00 95.69 127 TYR A C 1
ATOM 1012 O O . TYR A 1 127 ? -24.278 -5.262 20.734 1.00 95.69 127 TYR A O 1
ATOM 1020 N N . ALA A 1 128 ? -25.269 -4.789 22.693 1.00 96.50 128 ALA A N 1
ATOM 1021 C CA . ALA A 1 128 ? -24.520 -3.556 22.920 1.00 96.50 128 ALA A CA 1
ATOM 1022 C C . ALA A 1 128 ? -23.013 -3.830 23.058 1.00 96.50 128 ALA A C 1
ATOM 1024 O O . ALA A 1 128 ? -22.197 -3.123 22.465 1.00 96.50 128 ALA A O 1
ATOM 1025 N N . PHE A 1 129 ? -22.640 -4.888 23.784 1.00 95.75 129 PHE A N 1
ATOM 1026 C CA . PHE A 1 129 ? -21.251 -5.317 23.926 1.00 95.75 129 PHE A CA 1
ATOM 1027 C C . PHE A 1 129 ? -20.650 -5.782 22.593 1.00 95.75 129 PHE A C 1
ATOM 1029 O O . PHE A 1 129 ? -19.542 -5.380 22.238 1.00 95.75 129 PHE A O 1
ATOM 1036 N N . PHE A 1 130 ? -21.395 -6.566 21.811 1.00 96.50 130 PHE A N 1
ATOM 1037 C CA . PHE A 1 130 ? -20.973 -6.986 20.475 1.00 96.50 130 PHE A CA 1
ATOM 1038 C C . PHE A 1 130 ? -20.763 -5.793 19.531 1.00 96.50 130 PHE A C 1
ATOM 1040 O O . PHE A 1 130 ? -19.734 -5.702 18.860 1.00 96.50 130 PHE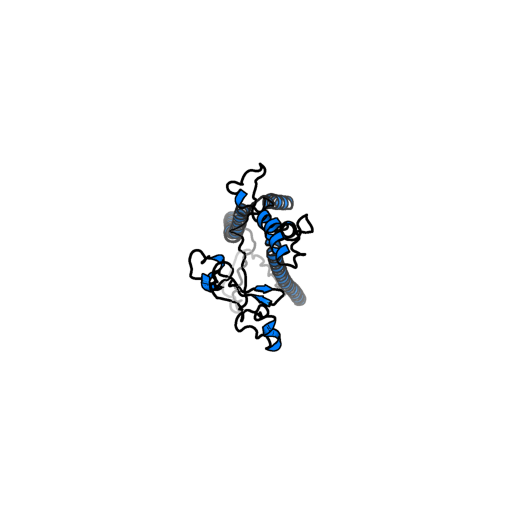 A O 1
ATOM 1047 N N . LEU A 1 131 ? -21.699 -4.841 19.518 1.00 95.81 131 LEU A N 1
ATOM 1048 C CA . LEU A 1 131 ? -21.593 -3.622 18.720 1.00 95.81 131 LEU A CA 1
ATOM 1049 C C . LEU A 1 131 ? -20.391 -2.774 19.156 1.00 95.81 131 LEU A C 1
ATOM 1051 O O . LEU A 1 131 ? -19.664 -2.259 18.308 1.00 95.81 131 LEU A O 1
ATOM 1055 N N . TRP A 1 132 ? -20.130 -2.676 20.460 1.00 94.94 132 TRP A N 1
ATOM 1056 C CA . TRP A 1 132 ? -18.949 -1.992 20.985 1.00 94.94 132 TRP A CA 1
ATOM 1057 C C . TRP A 1 132 ? -17.635 -2.640 20.513 1.00 94.94 132 TRP A C 1
ATOM 1059 O O . TRP A 1 132 ? -16.718 -1.925 20.097 1.00 94.94 132 TRP A O 1
ATOM 1069 N N . ILE A 1 133 ? -17.553 -3.977 20.493 1.00 94.62 133 ILE A N 1
ATOM 1070 C CA . ILE A 1 133 ? -16.397 -4.699 19.933 1.00 94.62 133 ILE A CA 1
ATOM 1071 C C . ILE A 1 133 ? -16.249 -4.400 18.439 1.00 94.62 133 ILE A C 1
ATOM 1073 O O . ILE A 1 133 ? -15.153 -4.054 17.995 1.00 94.62 133 ILE A O 1
ATOM 1077 N N . LEU A 1 134 ? -17.335 -4.495 17.664 1.00 94.06 134 LEU A N 1
ATOM 1078 C CA . LEU A 1 134 ? -17.306 -4.214 16.227 1.00 94.06 134 LEU A CA 1
ATOM 1079 C C . LEU A 1 134 ? -16.803 -2.799 15.934 1.00 94.06 134 LEU A C 1
ATOM 1081 O O . LEU A 1 134 ? -15.915 -2.639 15.098 1.00 94.06 134 LEU A O 1
ATOM 1085 N N . LEU A 1 135 ? -17.314 -1.794 16.654 1.00 92.88 135 LEU A N 1
ATOM 1086 C CA . LEU A 1 135 ? -16.869 -0.407 16.516 1.00 92.88 135 LEU A CA 1
ATOM 1087 C C . LEU A 1 135 ? -15.390 -0.248 16.879 1.00 92.88 135 LEU A C 1
ATOM 1089 O O . LEU A 1 135 ? -14.648 0.440 16.180 1.00 92.88 135 LEU A O 1
ATOM 1093 N N . THR A 1 136 ? -14.940 -0.908 17.945 1.00 90.44 136 THR A N 1
ATOM 1094 C CA . THR A 1 136 ? -13.536 -0.851 18.366 1.00 90.44 136 THR A CA 1
ATOM 1095 C C . THR A 1 136 ? -12.614 -1.457 17.308 1.00 90.44 136 THR A C 1
ATOM 1097 O O . THR A 1 136 ? -11.580 -0.873 16.996 1.00 90.44 136 THR A O 1
ATOM 1100 N N . ILE A 1 137 ? -12.992 -2.580 16.691 1.00 91.56 137 ILE A N 1
ATOM 1101 C CA . ILE A 1 137 ? -12.196 -3.215 15.629 1.00 91.56 137 ILE A CA 1
ATOM 1102 C C . ILE A 1 137 ? -12.214 -2.369 14.345 1.00 91.56 137 ILE A C 1
ATOM 1104 O O . ILE A 1 137 ? -11.168 -2.175 13.716 1.00 91.56 137 ILE A O 1
ATOM 1108 N N . SER A 1 138 ? -13.378 -1.837 13.958 1.00 89.62 138 SER A N 1
ATOM 1109 C CA . SER A 1 138 ? -13.530 -1.072 12.717 1.00 89.62 138 SER A CA 1
ATOM 1110 C C . SER A 1 138 ? -12.839 0.289 12.761 1.00 89.62 138 SER A C 1
ATOM 1112 O O . SER A 1 138 ? -12.281 0.712 11.749 1.00 89.62 138 SER A O 1
ATOM 1114 N N . TYR A 1 139 ? -12.876 0.979 13.907 1.00 86.12 139 TYR A N 1
ATOM 1115 C CA . TYR A 1 139 ? -12.279 2.308 14.068 1.00 86.12 139 TYR A CA 1
ATOM 1116 C C . TYR A 1 139 ? -10.873 2.267 14.662 1.00 86.12 139 TYR A C 1
ATOM 1118 O O . TYR A 1 139 ? -10.031 3.057 14.250 1.00 86.12 139 TYR A O 1
ATOM 1126 N N . GLY A 1 140 ? -10.576 1.334 15.569 1.00 83.06 140 GLY A N 1
ATOM 1127 C CA . GLY A 1 140 ? -9.265 1.250 16.219 1.00 83.06 140 GLY A CA 1
ATOM 1128 C C . GLY A 1 140 ? -8.121 0.896 15.266 1.00 83.06 140 GLY A C 1
ATOM 1129 O O . GLY A 1 140 ? -6.973 1.233 15.535 1.00 83.06 140 GLY A O 1
ATOM 1130 N N . SER A 1 141 ? -8.421 0.247 14.138 1.00 79.06 141 SER A N 1
ATOM 1131 C CA . SER A 1 141 ? -7.425 -0.138 13.129 1.00 79.06 141 SER A CA 1
ATOM 1132 C C . SER A 1 141 ? -7.197 0.906 12.027 1.00 79.06 141 SER A C 1
ATOM 1134 O O . SER A 1 141 ? -6.269 0.750 11.232 1.00 79.06 141 SER A O 1
ATOM 1136 N N . ARG A 1 142 ? -8.018 1.963 11.943 1.00 83.19 142 ARG A N 1
ATOM 1137 C CA . ARG A 1 142 ? -7.931 2.962 10.866 1.00 83.19 142 ARG A CA 1
ATOM 1138 C C . ARG A 1 142 ? -7.210 4.213 11.354 1.00 83.19 142 ARG A C 1
ATOM 1140 O O . ARG A 1 142 ? -7.718 4.937 12.201 1.00 83.19 142 ARG A O 1
ATOM 1147 N N . ASP A 1 143 ? -6.053 4.491 10.764 1.00 84.25 143 ASP A N 1
ATOM 1148 C CA . ASP A 1 143 ? -5.350 5.756 10.976 1.00 84.25 143 ASP A CA 1
ATOM 1149 C C . ASP A 1 143 ? -6.113 6.914 10.290 1.00 84.25 143 ASP A C 1
ATOM 1151 O O . ASP A 1 143 ? -6.466 6.786 9.108 1.00 84.25 143 ASP A O 1
ATOM 1155 N N . PRO A 1 144 ? -6.368 8.043 10.980 1.00 85.75 144 PRO A N 1
ATOM 1156 C CA . PRO A 1 144 ? -7.089 9.183 10.408 1.00 85.75 144 PRO A CA 1
ATOM 1157 C C . PRO A 1 144 ? -6.360 9.845 9.225 1.00 85.75 144 PRO A C 1
ATOM 1159 O O . PRO A 1 144 ? -7.006 10.435 8.363 1.00 85.75 144 PRO A O 1
ATOM 1162 N N . ASN A 1 145 ? -5.034 9.718 9.135 1.00 87.56 145 ASN A N 1
ATOM 1163 C CA . ASN A 1 145 ? -4.198 10.338 8.106 1.00 87.56 145 ASN A CA 1
ATOM 1164 C C . ASN A 1 145 ? -3.946 9.433 6.892 1.00 87.56 145 ASN A C 1
ATOM 1166 O O . ASN A 1 145 ? -3.259 9.842 5.956 1.00 87.56 145 ASN A O 1
ATOM 1170 N N . CYS A 1 146 ? -4.498 8.215 6.858 1.00 89.88 146 CYS A N 1
ATOM 1171 C CA . CYS A 1 146 ? -4.275 7.272 5.756 1.00 89.88 146 CYS A CA 1
ATOM 1172 C C . CYS A 1 146 ? -4.653 7.867 4.383 1.00 89.88 146 CYS A C 1
ATOM 1174 O O . CYS A 1 146 ? -3.964 7.634 3.388 1.00 89.88 146 CYS A O 1
ATOM 1176 N N . TYR A 1 147 ? -5.708 8.689 4.341 1.00 91.50 147 TYR A N 1
ATOM 1177 C CA . TYR A 1 147 ? -6.113 9.410 3.134 1.00 91.50 147 TYR A CA 1
ATOM 1178 C C . TYR A 1 147 ? -5.048 10.416 2.670 1.00 91.50 147 TYR A C 1
ATOM 1180 O O . TYR A 1 147 ? -4.675 10.400 1.501 1.00 91.50 147 TYR A O 1
ATOM 1188 N N . LEU A 1 148 ? -4.511 11.227 3.587 1.00 92.31 148 LEU A N 1
ATOM 1189 C CA . LEU A 1 148 ? -3.505 12.250 3.276 1.00 92.31 148 LEU A CA 1
ATOM 1190 C C . LEU A 1 148 ? -2.198 11.629 2.772 1.00 92.31 148 LEU A C 1
ATOM 1192 O O . LEU A 1 148 ? -1.590 12.136 1.836 1.00 92.31 148 LEU A O 1
ATOM 1196 N N . ILE A 1 149 ? -1.792 10.491 3.346 1.00 91.50 149 ILE A N 1
ATOM 1197 C CA . ILE A 1 149 ? -0.610 9.748 2.883 1.00 91.50 149 ILE A CA 1
ATOM 1198 C C . ILE A 1 149 ? -0.824 9.246 1.453 1.00 91.50 149 ILE A C 1
ATOM 1200 O O . ILE A 1 149 ? 0.052 9.390 0.601 1.00 91.50 149 ILE A O 1
ATOM 1204 N N . ARG A 1 150 ? -1.998 8.670 1.166 1.00 92.50 150 ARG A N 1
ATOM 1205 C CA . ARG A 1 150 ? -2.340 8.222 -0.187 1.00 92.50 150 ARG A CA 1
ATOM 1206 C C . ARG A 1 150 ? -2.337 9.388 -1.174 1.00 92.50 150 ARG A C 1
ATOM 1208 O O . ARG A 1 150 ? -1.778 9.251 -2.256 1.00 92.50 150 ARG A O 1
ATOM 1215 N N . GLU A 1 151 ? -2.961 10.503 -0.813 1.00 92.31 151 GLU A N 1
ATOM 1216 C CA . GLU A 1 151 ? -3.036 11.699 -1.652 1.00 92.31 151 GLU A CA 1
ATOM 1217 C C . GLU A 1 151 ? -1.644 12.277 -1.941 1.00 92.31 151 GLU A C 1
ATOM 1219 O O . GLU A 1 151 ? -1.333 12.555 -3.098 1.00 92.31 151 GLU A O 1
ATOM 1224 N N . SER A 1 152 ? -0.773 12.361 -0.928 1.00 91.25 152 SER A N 1
ATOM 1225 C CA . SER A 1 152 ? 0.629 12.760 -1.099 1.00 91.25 152 SER A CA 1
ATOM 1226 C C . SER A 1 152 ? 1.346 11.850 -2.105 1.00 91.25 152 SER A C 1
ATOM 1228 O O . SER A 1 152 ? 1.870 12.325 -3.113 1.00 91.25 152 SER A O 1
ATOM 1230 N N . LEU A 1 153 ? 1.282 10.526 -1.923 1.00 90.81 153 LEU A N 1
ATOM 1231 C CA . LEU A 1 153 ? 1.915 9.573 -2.843 1.00 90.81 153 LEU A CA 1
ATOM 1232 C C . LEU A 1 153 ? 1.350 9.658 -4.272 1.00 90.81 153 LEU A C 1
ATOM 1234 O O . LEU A 1 153 ? 2.108 9.581 -5.240 1.00 90.81 153 LEU A O 1
ATOM 1238 N N . GLU A 1 154 ? 0.035 9.828 -4.433 1.00 91.94 154 GLU A N 1
ATOM 1239 C CA . GLU A 1 154 ? -0.570 10.007 -5.756 1.00 91.94 154 GLU A CA 1
ATOM 1240 C C . GLU A 1 154 ? -0.083 11.298 -6.433 1.00 91.94 154 GLU A C 1
ATOM 1242 O O . GLU A 1 154 ? 0.233 11.277 -7.626 1.00 91.94 154 GLU A O 1
ATOM 1247 N N . ASN A 1 155 ? 0.031 12.398 -5.692 1.00 90.12 155 ASN A N 1
ATOM 1248 C CA . ASN A 1 155 ? 0.504 13.671 -6.230 1.00 90.12 155 ASN A CA 1
ATOM 1249 C C . ASN A 1 155 ? 1.990 13.605 -6.612 1.00 90.12 155 ASN A C 1
ATOM 1251 O O . ASN A 1 155 ? 2.347 13.990 -7.721 1.00 90.12 155 ASN A O 1
ATOM 1255 N N . HIS A 1 156 ? 2.843 13.017 -5.771 1.00 88.44 156 HIS A N 1
ATOM 1256 C CA . HIS A 1 156 ? 4.273 12.872 -6.063 1.00 88.44 156 HIS A CA 1
ATOM 1257 C C . HIS A 1 156 ? 4.551 11.960 -7.273 1.00 88.44 156 HIS A C 1
ATOM 1259 O O . HIS A 1 156 ? 5.302 12.329 -8.175 1.00 88.44 156 HIS A O 1
ATOM 1265 N N . PHE A 1 157 ? 3.922 10.780 -7.351 1.00 90.25 157 PHE A N 1
ATOM 1266 C CA . PHE A 1 157 ? 4.243 9.802 -8.402 1.00 90.25 157 PHE A CA 1
ATOM 1267 C C . PHE A 1 157 ? 3.386 9.926 -9.672 1.00 90.25 157 PHE A C 1
ATOM 1269 O O . PHE A 1 157 ? 3.882 9.673 -10.777 1.00 90.25 157 PHE A O 1
ATOM 1276 N N . LEU A 1 158 ? 2.097 10.270 -9.547 1.00 91.19 158 LEU A N 1
ATOM 1277 C CA . LEU A 1 158 ? 1.141 10.228 -10.665 1.00 91.19 158 LEU A CA 1
ATOM 1278 C C . LEU A 1 158 ? 0.844 11.610 -11.254 1.00 91.19 158 LEU A C 1
ATOM 1280 O O . LEU A 1 158 ? 0.604 11.711 -12.465 1.00 91.19 158 LEU A O 1
ATOM 1284 N N . GLN A 1 159 ? 0.822 12.654 -10.426 1.00 86.50 159 GLN A N 1
ATOM 1285 C CA . GLN A 1 159 ? 0.443 14.017 -10.815 1.00 86.50 159 GLN A CA 1
ATOM 1286 C C . GLN A 1 159 ? 1.447 15.064 -10.304 1.00 86.50 159 GLN A C 1
ATOM 1288 O O . GLN A 1 159 ? 1.072 15.931 -9.515 1.00 86.50 159 GLN A O 1
ATOM 1293 N N . PRO A 1 160 ? 2.712 15.012 -10.764 1.00 82.56 160 PRO A N 1
ATOM 1294 C CA . PRO A 1 160 ? 3.691 16.032 -10.419 1.00 82.56 160 PRO A CA 1
ATOM 1295 C C . PRO A 1 160 ? 3.238 17.407 -10.928 1.00 82.56 160 PRO A C 1
ATOM 1297 O O . PRO A 1 160 ? 2.409 17.506 -11.840 1.00 82.56 160 PRO A O 1
ATOM 1300 N N . ALA A 1 161 ? 3.833 18.465 -10.371 1.00 78.06 161 ALA A N 1
ATOM 1301 C CA . ALA A 1 161 ? 3.525 19.853 -10.724 1.00 78.06 161 ALA A CA 1
ATOM 1302 C C . ALA A 1 161 ? 3.587 20.118 -12.241 1.00 78.06 161 ALA A C 1
ATOM 1304 O O . ALA A 1 161 ? 2.793 20.901 -12.756 1.00 78.06 161 ALA A O 1
ATOM 1305 N N . ASP A 1 162 ? 4.471 19.416 -12.959 1.00 80.62 162 ASP A N 1
ATOM 1306 C CA . ASP A 1 162 ? 4.569 19.461 -14.415 1.00 80.62 162 ASP A CA 1
ATOM 1307 C C . ASP A 1 162 ? 3.541 18.539 -15.100 1.00 80.62 162 ASP A C 1
ATOM 1309 O O . ASP A 1 162 ? 3.711 17.311 -15.137 1.00 80.62 162 ASP A O 1
ATOM 1313 N N . PRO A 1 163 ? 2.516 19.086 -15.787 1.00 79.19 163 PRO A N 1
ATOM 1314 C CA . PRO A 1 163 ? 1.452 18.277 -16.386 1.00 79.19 163 PRO A CA 1
ATOM 1315 C C . PRO A 1 163 ? 1.918 17.367 -17.533 1.00 79.19 163 PRO A C 1
ATOM 1317 O O . PRO A 1 163 ? 1.185 16.455 -17.928 1.00 79.19 163 PRO A O 1
ATOM 1320 N N . TRP A 1 164 ? 3.100 17.637 -18.098 1.00 78.56 164 TRP A N 1
ATOM 1321 C CA . TRP A 1 164 ? 3.740 16.851 -19.161 1.00 78.56 164 TRP A CA 1
ATOM 1322 C C . TRP A 1 164 ? 4.416 15.579 -18.650 1.00 78.56 164 TRP A C 1
ATOM 1324 O O . TRP A 1 164 ? 4.591 14.633 -19.420 1.00 78.56 164 TRP A O 1
ATOM 1334 N N . LEU A 1 165 ? 4.755 15.548 -17.362 1.00 84.62 165 LEU A N 1
ATOM 1335 C CA . LEU A 1 165 ? 5.399 14.427 -16.689 1.00 84.62 165 LEU A CA 1
ATOM 1336 C C . LEU A 1 165 ? 4.396 13.562 -15.912 1.00 84.62 165 LEU A C 1
ATOM 1338 O O . LEU A 1 165 ? 4.792 12.622 -15.239 1.00 84.62 165 LEU A O 1
ATOM 1342 N N . SER A 1 166 ? 3.091 13.824 -16.017 1.00 89.00 166 SER A N 1
ATOM 1343 C CA . SER A 1 166 ? 2.079 13.006 -15.343 1.00 89.00 166 SER A CA 1
ATOM 1344 C C . SER A 1 166 ? 1.987 11.590 -15.918 1.00 89.00 166 SER A C 1
ATOM 1346 O O . SER A 1 166 ? 1.760 11.402 -17.120 1.00 89.00 166 SER A O 1
ATOM 1348 N N . TYR A 1 167 ? 2.055 10.590 -15.030 1.00 90.00 167 TYR A N 1
ATOM 1349 C CA . TYR A 1 167 ? 1.914 9.175 -15.384 1.00 90.00 167 TYR A CA 1
ATOM 1350 C C . TYR A 1 167 ? 0.572 8.878 -16.066 1.00 90.00 167 TYR A C 1
ATOM 1352 O O . TYR A 1 167 ? 0.507 8.113 -17.025 1.00 90.00 167 TYR A O 1
ATOM 1360 N N . ARG A 1 168 ? -0.507 9.558 -15.649 1.00 89.44 168 ARG A N 1
ATOM 1361 C CA . ARG A 1 168 ? -1.863 9.357 -16.197 1.00 89.44 168 ARG A CA 1
ATOM 1362 C C . ARG A 1 168 ? -1.973 9.679 -17.694 1.00 89.44 168 ARG A C 1
ATOM 1364 O O . ARG A 1 168 ? -2.914 9.241 -18.347 1.00 89.44 168 ARG A O 1
ATOM 1371 N N . LYS A 1 169 ? -1.027 10.443 -18.253 1.00 87.31 169 LYS A N 1
ATOM 1372 C CA . LYS A 1 169 ? -0.984 10.829 -19.677 1.00 87.31 169 LYS A CA 1
ATOM 1373 C C . LYS A 1 169 ? 0.068 10.051 -20.480 1.00 87.31 169 LYS A C 1
ATOM 1375 O O . LYS A 1 169 ? 0.355 10.405 -21.634 1.00 87.31 169 LYS A O 1
ATOM 1380 N N . VAL A 1 170 ? 0.666 9.013 -19.894 1.00 90.94 170 VAL A N 1
ATOM 1381 C CA . VAL A 1 170 ? 1.636 8.147 -20.567 1.00 90.94 170 VAL A CA 1
ATOM 1382 C C . VAL A 1 170 ? 0.896 7.222 -21.531 1.00 90.94 170 VAL A C 1
ATOM 1384 O O . VAL A 1 170 ? 0.075 6.407 -21.131 1.00 90.94 170 VAL A O 1
ATOM 1387 N N . ARG A 1 171 ? 1.182 7.370 -22.828 1.00 90.50 171 ARG A N 1
ATOM 1388 C CA . ARG A 1 171 ? 0.601 6.539 -23.902 1.00 90.50 171 ARG A CA 1
ATOM 1389 C C . ARG A 1 171 ? 1.647 5.799 -24.734 1.00 90.50 171 ARG A C 1
ATOM 1391 O O . ARG A 1 171 ? 1.316 4.822 -25.388 1.00 90.50 171 ARG A O 1
ATOM 1398 N N . ASN A 1 172 ? 2.896 6.264 -24.694 1.00 93.75 172 ASN A N 1
ATOM 1399 C CA . ASN A 1 172 ? 3.994 5.768 -25.520 1.00 93.75 172 ASN A CA 1
ATOM 1400 C C . ASN A 1 172 ? 5.182 5.371 -24.641 1.00 93.75 172 ASN A C 1
ATOM 1402 O O . ASN A 1 172 ? 5.395 5.962 -23.579 1.00 93.75 172 ASN A O 1
ATOM 1406 N N . GLU A 1 173 ? 6.011 4.461 -25.149 1.00 92.81 173 GLU A N 1
ATOM 1407 C CA . GLU A 1 173 ? 7.243 4.003 -24.496 1.00 92.81 173 GLU A CA 1
ATOM 1408 C C . GLU A 1 173 ? 8.196 5.164 -24.161 1.00 92.81 173 GLU A C 1
ATOM 1410 O O . GLU A 1 173 ? 8.688 5.272 -23.041 1.00 92.81 173 GLU A O 1
ATOM 1415 N N . THR A 1 174 ? 8.394 6.104 -25.091 1.00 92.81 174 THR A N 1
ATOM 1416 C CA . THR A 1 174 ? 9.264 7.270 -24.869 1.00 92.81 174 THR A CA 1
ATOM 1417 C C . THR A 1 174 ? 8.791 8.124 -23.693 1.00 92.81 174 THR A C 1
ATOM 1419 O O . THR A 1 174 ? 9.603 8.605 -22.907 1.00 92.81 174 THR A O 1
ATOM 1422 N N . ARG A 1 175 ? 7.469 8.292 -23.537 1.00 92.00 175 ARG A N 1
ATOM 1423 C CA . ARG A 1 175 ? 6.900 9.030 -22.400 1.00 92.00 175 ARG A CA 1
ATOM 1424 C C . ARG A 1 175 ? 7.048 8.259 -21.097 1.00 92.00 175 ARG A C 1
ATOM 1426 O O . ARG A 1 175 ? 7.322 8.885 -20.081 1.00 92.00 175 ARG A O 1
ATOM 1433 N N . PHE A 1 176 ? 6.892 6.936 -21.136 1.00 92.94 176 PHE A N 1
ATOM 1434 C CA . PHE A 1 176 ? 7.112 6.084 -19.973 1.00 92.94 176 PHE A CA 1
ATOM 1435 C C . PHE A 1 176 ? 8.540 6.250 -19.448 1.00 92.94 176 PHE A C 1
ATOM 1437 O O . PHE A 1 176 ? 8.716 6.631 -18.296 1.00 92.94 176 PHE A O 1
ATOM 1444 N N . TRP A 1 177 ? 9.552 6.091 -20.306 1.00 93.19 177 TRP A N 1
ATOM 1445 C CA . TRP A 1 177 ? 10.948 6.249 -19.894 1.00 93.19 177 TRP A CA 1
ATOM 1446 C C . TRP A 1 177 ? 11.301 7.671 -19.456 1.00 93.19 177 TRP A C 1
ATOM 1448 O O . TRP A 1 177 ? 12.117 7.834 -18.547 1.00 93.19 177 TRP A O 1
ATOM 1458 N N . ASN A 1 178 ? 10.687 8.691 -20.064 1.00 93.19 178 ASN A N 1
ATOM 1459 C CA . ASN A 1 178 ? 10.854 10.073 -19.620 1.00 93.19 178 ASN A CA 1
ATOM 1460 C C . ASN A 1 178 ? 10.307 10.263 -18.195 1.00 93.19 178 ASN A C 1
ATOM 1462 O O . ASN A 1 178 ? 11.022 10.736 -17.318 1.00 93.19 178 ASN A O 1
ATOM 1466 N N . TRP A 1 179 ? 9.084 9.794 -17.927 1.00 92.94 179 TRP A N 1
ATOM 1467 C CA . TRP A 1 179 ? 8.501 9.804 -16.582 1.00 92.94 179 TRP A CA 1
ATOM 1468 C C . TRP A 1 179 ? 9.349 9.016 -15.573 1.00 92.94 179 TRP A C 1
ATOM 1470 O O . TRP A 1 179 ? 9.609 9.500 -14.474 1.00 92.94 179 TRP A O 1
ATOM 1480 N N . THR A 1 180 ? 9.841 7.830 -15.941 1.00 92.69 180 THR A N 1
ATOM 1481 C CA . THR A 1 180 ? 10.665 7.003 -15.048 1.00 92.69 180 THR A CA 1
ATOM 1482 C C . THR A 1 180 ? 11.929 7.736 -14.599 1.00 92.69 180 THR A C 1
ATOM 1484 O O . THR A 1 180 ? 12.284 7.688 -13.423 1.00 92.69 180 THR A O 1
ATOM 1487 N N . ARG A 1 181 ? 12.613 8.420 -15.522 1.00 92.31 181 ARG A N 1
ATOM 1488 C CA . ARG A 1 181 ? 13.875 9.117 -15.231 1.00 92.31 181 ARG A CA 1
ATOM 1489 C C . ARG A 1 181 ? 13.662 10.447 -14.516 1.00 92.31 181 ARG A C 1
ATOM 1491 O O . ARG A 1 181 ? 14.441 10.765 -13.627 1.00 92.31 181 ARG A O 1
ATOM 1498 N N . SER A 1 182 ? 12.639 11.203 -14.905 1.00 90.31 182 SER A N 1
ATOM 1499 C CA . SER A 1 182 ? 12.410 12.560 -14.399 1.00 90.31 182 SER A CA 1
ATOM 1500 C C . SER A 1 182 ? 11.555 12.617 -13.136 1.00 90.31 182 SER A C 1
ATOM 1502 O O . SER A 1 182 ? 11.686 13.573 -12.386 1.00 90.31 182 SER A O 1
ATOM 1504 N N . VAL A 1 183 ? 10.691 11.625 -12.896 1.00 91.56 183 VAL A N 1
ATOM 1505 C CA . VAL A 1 183 ? 9.762 11.608 -11.752 1.00 91.56 183 VAL A CA 1
ATOM 1506 C C . VAL A 1 183 ? 10.024 10.398 -10.868 1.00 91.56 183 VAL A C 1
ATOM 1508 O O . VAL A 1 183 ? 10.430 10.547 -9.726 1.00 91.56 183 VAL A O 1
ATOM 1511 N N . MET A 1 184 ? 9.864 9.177 -11.388 1.00 91.19 184 MET A N 1
ATOM 1512 C CA . MET A 1 184 ? 9.870 7.977 -10.539 1.00 91.19 184 MET A CA 1
ATOM 1513 C C . MET A 1 184 ? 11.175 7.800 -9.745 1.00 91.19 184 MET A C 1
ATOM 1515 O O . MET A 1 184 ? 11.127 7.494 -8.557 1.00 91.19 184 MET A O 1
ATOM 1519 N N . VAL A 1 185 ? 12.338 7.956 -10.390 1.00 90.56 185 VAL A N 1
ATOM 1520 C CA . VAL A 1 185 ? 13.644 7.761 -9.736 1.00 90.56 185 VAL A CA 1
ATOM 1521 C C . VAL A 1 185 ? 13.942 8.853 -8.693 1.00 90.56 185 VAL A C 1
ATOM 1523 O O . VAL A 1 185 ? 14.249 8.465 -7.562 1.00 90.56 185 VAL A O 1
ATOM 1526 N N . PRO A 1 186 ? 13.820 10.161 -9.009 1.00 88.81 186 PRO A N 1
ATOM 1527 C CA . PRO A 1 186 ? 13.997 11.229 -8.021 1.00 88.81 186 PRO A CA 1
ATOM 1528 C C . PRO A 1 186 ? 12.997 11.169 -6.862 1.00 88.81 186 PRO A C 1
ATOM 1530 O O . PRO A 1 186 ? 13.371 11.408 -5.718 1.00 88.81 186 PRO A O 1
ATOM 1533 N N . GLU A 1 187 ? 11.740 10.800 -7.132 1.00 89.19 187 GLU A N 1
ATOM 1534 C CA . GLU A 1 187 ? 10.724 10.699 -6.082 1.00 89.19 187 GLU A CA 1
ATOM 1535 C C . GLU A 1 187 ? 11.003 9.523 -5.136 1.00 89.19 187 GLU A C 1
ATOM 1537 O O . GLU A 1 187 ? 10.877 9.646 -3.919 1.00 89.19 187 GLU A O 1
ATOM 1542 N N . LEU A 1 188 ? 11.444 8.379 -5.674 1.00 90.12 188 LEU A N 1
ATOM 1543 C CA . LEU A 1 188 ? 11.712 7.175 -4.885 1.00 90.12 188 LEU A CA 1
ATOM 1544 C C . LEU A 1 188 ? 12.951 7.305 -3.988 1.00 90.12 188 LEU A C 1
ATOM 1546 O O . LEU A 1 188 ? 12.992 6.698 -2.915 1.00 90.12 188 LEU A O 1
ATOM 1550 N N . LYS A 1 189 ? 13.983 8.025 -4.441 1.00 86.44 189 LYS A N 1
ATOM 1551 C CA . LYS A 1 189 ? 15.230 8.215 -3.695 1.00 86.44 189 LYS A CA 1
ATOM 1552 C C . LYS A 1 189 ? 15.704 9.653 -3.800 1.00 86.44 189 LYS A C 1
ATOM 1554 O O . LYS A 1 189 ? 15.992 10.138 -4.888 1.00 86.44 189 LYS A O 1
ATOM 1559 N N . ILE A 1 190 ? 15.898 10.261 -2.637 1.00 84.69 190 ILE A N 1
ATOM 1560 C CA . ILE A 1 190 ? 16.497 11.584 -2.511 1.00 84.69 190 ILE A CA 1
ATOM 1561 C C . ILE A 1 190 ? 17.934 11.555 -3.054 1.00 84.69 190 ILE A C 1
ATOM 1563 O O . ILE A 1 190 ? 18.747 10.730 -2.625 1.00 84.69 190 ILE A O 1
ATOM 1567 N N . ASP A 1 191 ? 18.247 12.475 -3.966 1.00 80.50 191 ASP A N 1
ATOM 1568 C CA . ASP A 1 191 ? 19.603 12.660 -4.500 1.00 80.50 191 ASP A CA 1
ATOM 1569 C C . ASP A 1 191 ? 20.436 13.626 -3.633 1.00 80.50 191 ASP A C 1
ATOM 1571 O O . ASP A 1 191 ? 21.615 13.379 -3.367 1.00 80.50 191 ASP A O 1
ATOM 1575 N N . VAL A 1 192 ? 19.796 14.685 -3.114 1.00 84.50 192 VAL A N 1
ATOM 1576 C CA . VAL A 1 192 ? 20.422 15.747 -2.305 1.00 84.50 192 VAL A CA 1
ATOM 1577 C C . VAL A 1 192 ? 19.642 16.056 -1.023 1.00 84.50 192 VAL A C 1
ATOM 1579 O O . VAL A 1 192 ? 18.410 16.044 -1.009 1.00 84.50 192 VAL A O 1
ATOM 1582 N N . ASP A 1 193 ? 20.354 16.350 0.061 1.00 79.12 193 ASP A N 1
ATOM 1583 C CA . ASP A 1 193 ? 19.791 16.750 1.353 1.00 79.12 193 ASP A CA 1
ATOM 1584 C C . ASP A 1 193 ? 19.302 18.222 1.358 1.00 79.12 193 ASP A C 1
ATOM 1586 O O . ASP A 1 193 ? 19.055 18.821 0.310 1.00 79.12 193 ASP A O 1
ATOM 1590 N N . TYR A 1 194 ? 19.042 18.814 2.533 1.00 76.31 194 TYR A N 1
ATOM 1591 C CA . TYR A 1 194 ? 18.661 20.239 2.642 1.00 76.31 194 TYR A CA 1
ATOM 1592 C C . TYR A 1 194 ? 19.827 21.196 2.349 1.00 76.31 194 TYR A C 1
ATOM 1594 O O . TYR A 1 194 ? 19.589 22.347 1.995 1.00 76.31 194 TYR A O 1
ATOM 1602 N N . ALA A 1 195 ? 21.067 20.731 2.504 1.00 83.12 195 ALA A N 1
ATOM 1603 C CA . ALA A 1 195 ? 22.289 21.499 2.298 1.00 83.12 195 ALA A CA 1
ATOM 1604 C C . ALA A 1 195 ? 22.864 21.336 0.877 1.00 83.12 195 ALA A C 1
ATOM 1606 O O . ALA A 1 195 ? 23.866 21.967 0.546 1.00 83.12 195 ALA A O 1
ATOM 1607 N N . GLY A 1 196 ? 22.236 20.512 0.031 1.00 83.56 196 GLY A N 1
ATOM 1608 C CA . GLY A 1 196 ? 22.727 20.188 -1.308 1.00 83.56 196 GLY A CA 1
ATOM 1609 C C . GLY A 1 196 ? 23.832 19.125 -1.323 1.00 83.56 196 GLY A C 1
ATOM 1610 O O . GLY A 1 196 ? 24.438 18.894 -2.369 1.00 83.56 196 GLY A O 1
ATOM 1611 N N . GLU A 1 197 ? 24.107 18.467 -0.194 1.00 85.50 197 GLU A N 1
ATOM 1612 C CA . GLU A 1 197 ? 25.036 17.342 -0.114 1.00 85.50 197 GLU A CA 1
ATOM 1613 C C . GLU A 1 197 ? 24.318 16.001 -0.319 1.00 85.50 197 GLU A C 1
ATOM 1615 O O . GLU A 1 197 ? 23.093 15.891 -0.294 1.00 85.50 197 GLU A O 1
ATOM 1620 N N . LYS A 1 198 ? 25.092 14.927 -0.513 1.00 85.06 198 LYS A N 1
ATOM 1621 C CA . LYS A 1 198 ? 24.527 13.576 -0.588 1.00 85.06 198 LYS A CA 1
ATOM 1622 C C . LYS A 1 198 ? 23.979 13.156 0.782 1.00 85.06 198 LYS A C 1
ATOM 1624 O O . LYS A 1 198 ? 24.744 13.195 1.751 1.00 85.06 198 LYS A O 1
ATOM 1629 N N . PRO A 1 199 ? 22.736 12.645 0.859 1.00 83.62 199 PRO A N 1
ATOM 1630 C CA . PRO A 1 199 ? 22.105 12.293 2.125 1.00 83.62 199 PRO A CA 1
ATOM 1631 C C . PRO A 1 199 ? 22.885 11.191 2.851 1.00 83.62 199 PRO A C 1
ATOM 1633 O O . PRO A 1 199 ? 23.248 10.156 2.271 1.00 83.62 199 PRO A O 1
ATOM 1636 N N . LYS A 1 200 ? 23.139 11.402 4.147 1.00 82.12 200 LYS A N 1
ATOM 1637 C CA . LYS A 1 200 ? 23.919 10.493 5.003 1.00 82.12 200 LYS A CA 1
ATOM 1638 C C . LYS A 1 200 ? 22.999 9.736 5.968 1.00 82.12 200 LYS A C 1
ATOM 1640 O O . LYS A 1 200 ? 21.944 10.202 6.387 1.00 82.12 200 LYS A O 1
ATOM 1645 N N . GLY A 1 201 ? 23.400 8.521 6.339 1.00 84.19 201 GLY A N 1
ATOM 1646 C CA . GLY A 1 201 ? 22.710 7.735 7.366 1.00 84.19 201 GLY A CA 1
ATOM 1647 C C . GLY A 1 201 ? 21.259 7.373 7.017 1.00 84.19 201 GLY A C 1
ATOM 1648 O O . GLY A 1 201 ? 21.001 6.692 6.023 1.00 84.19 201 GLY A O 1
ATOM 1649 N N . LYS A 1 202 ? 20.317 7.765 7.887 1.00 80.56 202 LYS A N 1
ATOM 1650 C CA . LYS A 1 202 ? 18.890 7.406 7.781 1.00 80.56 202 LYS A CA 1
ATOM 1651 C C . LYS A 1 202 ? 18.159 8.169 6.675 1.00 80.56 202 LYS A C 1
ATOM 1653 O O . LYS A 1 202 ? 17.197 7.635 6.133 1.00 80.56 202 LYS A O 1
ATOM 1658 N N . GLU A 1 203 ? 18.646 9.346 6.293 1.00 80.25 203 GLU A N 1
ATOM 1659 C CA . GLU A 1 203 ? 17.996 10.196 5.289 1.00 80.25 203 GLU A CA 1
ATOM 1660 C C . GLU A 1 203 ? 18.007 9.573 3.893 1.00 80.25 203 GLU A C 1
ATOM 1662 O O . GLU A 1 203 ? 17.054 9.708 3.139 1.00 80.25 203 GLU A O 1
ATOM 1667 N N . LYS A 1 204 ? 19.029 8.771 3.580 1.00 83.50 204 LYS A N 1
ATOM 1668 C CA . LYS A 1 204 ? 19.126 8.032 2.312 1.00 83.50 204 LYS A CA 1
ATOM 1669 C C . LYS A 1 204 ? 17.968 7.050 2.084 1.00 83.50 204 LYS A C 1
ATOM 1671 O O . LYS A 1 204 ? 17.743 6.605 0.960 1.00 83.50 204 LYS A O 1
ATOM 1676 N N . LYS A 1 205 ? 17.291 6.635 3.157 1.00 85.75 205 LYS A N 1
ATOM 1677 C CA . LYS A 1 205 ? 16.147 5.723 3.083 1.00 85.75 205 LYS A CA 1
ATOM 1678 C C . LYS A 1 205 ? 14.818 6.465 2.989 1.00 85.75 205 LYS A C 1
ATOM 1680 O O . LYS A 1 205 ? 13.796 5.800 2.944 1.00 85.75 205 LYS A O 1
ATOM 1685 N N . LEU A 1 206 ? 14.804 7.792 3.004 1.00 88.44 206 LEU A N 1
ATOM 1686 C CA . LEU A 1 206 ? 13.575 8.557 2.861 1.00 88.44 206 LEU A CA 1
ATOM 1687 C C . LEU A 1 206 ? 13.214 8.715 1.377 1.00 88.44 206 LEU A C 1
ATOM 1689 O O . LEU A 1 206 ? 14.083 8.730 0.502 1.00 88.44 206 LEU A O 1
ATOM 1693 N N . ILE A 1 207 ? 11.914 8.806 1.121 1.00 88.88 207 ILE A N 1
ATOM 1694 C CA . ILE A 1 207 ? 11.322 9.219 -0.158 1.00 88.88 207 ILE A CA 1
ATOM 1695 C C . ILE A 1 207 ? 11.503 10.743 -0.295 1.00 88.88 207 ILE A C 1
ATOM 1697 O O . ILE A 1 207 ? 11.801 11.412 0.692 1.00 88.88 207 ILE A O 1
ATOM 1701 N N . SER A 1 208 ? 11.328 11.301 -1.492 1.00 86.19 208 SER A N 1
ATOM 1702 C CA . SER A 1 208 ? 11.423 12.743 -1.793 1.00 86.19 208 SER A CA 1
ATOM 1703 C C . SER A 1 208 ? 10.719 13.678 -0.792 1.00 86.19 208 SER A C 1
ATOM 1705 O O . SER A 1 208 ? 11.267 14.729 -0.468 1.00 86.19 208 SER A O 1
ATOM 1707 N N . ASP A 1 209 ? 9.593 13.257 -0.203 1.00 83.94 209 ASP A N 1
ATOM 1708 C CA . ASP A 1 209 ? 8.859 13.991 0.848 1.00 83.94 209 ASP A CA 1
ATOM 1709 C C . ASP A 1 209 ? 9.631 14.125 2.185 1.00 83.94 209 ASP A C 1
ATOM 1711 O O . ASP A 1 209 ? 9.261 14.876 3.078 1.00 83.94 209 ASP A O 1
ATOM 1715 N N . ARG A 1 210 ? 10.738 13.394 2.371 1.00 84.44 210 ARG A N 1
ATOM 1716 C CA . ARG A 1 210 ? 11.607 13.423 3.572 1.00 84.44 210 ARG A CA 1
ATOM 1717 C C . ARG A 1 210 ? 10.923 13.011 4.885 1.00 84.44 210 ARG A C 1
ATOM 1719 O O . ARG A 1 210 ? 11.557 13.019 5.935 1.00 84.44 210 ARG A O 1
ATOM 1726 N N . VAL A 1 211 ? 9.666 12.578 4.832 1.00 86.19 211 VAL A N 1
ATOM 1727 C CA . VAL A 1 211 ? 8.913 12.046 5.979 1.00 86.19 211 VAL A CA 1
ATOM 1728 C C . VAL A 1 211 ? 8.791 10.525 5.892 1.00 86.19 211 VAL A C 1
ATOM 1730 O O . VAL A 1 211 ? 8.986 9.812 6.879 1.00 86.19 211 VAL A O 1
ATOM 1733 N N . HIS A 1 212 ? 8.498 10.005 4.700 1.00 88.50 212 HIS A N 1
ATOM 1734 C CA . HIS A 1 212 ? 8.239 8.584 4.490 1.00 88.50 212 HIS A CA 1
ATOM 1735 C C . HIS A 1 212 ? 9.519 7.779 4.254 1.00 88.50 212 HIS A C 1
ATOM 1737 O O . HIS A 1 212 ? 10.365 8.143 3.439 1.00 88.50 212 HIS A O 1
ATOM 1743 N N . LEU A 1 213 ? 9.639 6.644 4.946 1.00 89.25 213 LEU A N 1
ATOM 1744 C CA . LEU A 1 213 ? 10.767 5.722 4.834 1.00 89.25 213 LEU A CA 1
ATOM 1745 C C . LEU A 1 213 ? 10.498 4.657 3.760 1.00 89.25 213 LEU A C 1
ATOM 1747 O O . LEU A 1 213 ? 9.557 3.873 3.870 1.00 89.25 213 LEU A O 1
ATOM 1751 N N . LEU A 1 214 ? 11.380 4.565 2.771 1.00 90.00 214 LEU A N 1
ATOM 1752 C CA . LEU A 1 214 ? 11.426 3.475 1.808 1.00 90.00 214 LEU A CA 1
ATOM 1753 C C . LEU A 1 214 ? 11.950 2.194 2.475 1.00 90.00 214 LEU A C 1
ATOM 1755 O O . LEU A 1 214 ? 13.095 2.115 2.935 1.00 90.00 214 LEU A O 1
ATOM 1759 N N . LEU A 1 215 ? 11.116 1.157 2.480 1.00 90.44 215 LEU A N 1
ATOM 1760 C CA . LEU A 1 215 ? 11.489 -0.177 2.940 1.00 90.44 215 LEU A CA 1
ATOM 1761 C C . LEU A 1 215 ? 12.041 -0.999 1.769 1.00 90.44 215 LEU A C 1
ATOM 1763 O O . LEU A 1 215 ? 11.350 -1.255 0.787 1.00 90.44 215 LEU A O 1
ATOM 1767 N N . GLY A 1 216 ? 13.299 -1.430 1.878 1.00 88.12 216 GLY A N 1
ATOM 1768 C CA . GLY A 1 216 ? 13.954 -2.234 0.846 1.00 88.12 216 GLY A CA 1
ATOM 1769 C C . GLY A 1 216 ? 14.368 -1.411 -0.375 1.00 88.12 216 GLY A C 1
ATOM 1770 O O . GLY A 1 216 ? 15.023 -0.379 -0.245 1.00 88.12 216 GLY A O 1
ATOM 1771 N N . ASN A 1 217 ? 14.042 -1.906 -1.568 1.00 87.75 217 ASN A N 1
ATOM 1772 C CA . ASN A 1 217 ? 14.346 -1.263 -2.844 1.00 87.75 217 ASN A CA 1
ATOM 1773 C C . ASN A 1 217 ? 13.127 -1.342 -3.767 1.00 87.75 217 ASN A C 1
ATOM 1775 O O . ASN A 1 217 ? 12.377 -2.314 -3.712 1.00 87.75 217 ASN A O 1
ATOM 1779 N N . GLY A 1 218 ? 12.976 -0.362 -4.661 1.00 88.00 218 GLY A N 1
ATOM 1780 C CA . GLY A 1 218 ? 12.026 -0.470 -5.766 1.00 88.00 218 GLY A CA 1
ATOM 1781 C C . GLY A 1 218 ? 12.464 -1.554 -6.751 1.00 88.00 218 GLY A C 1
ATOM 1782 O O . GLY A 1 218 ? 13.636 -1.614 -7.127 1.00 88.00 218 GLY A O 1
ATOM 1783 N N . VAL A 1 219 ? 11.525 -2.404 -7.162 1.00 88.81 219 VAL A N 1
ATOM 1784 C CA . VAL A 1 219 ? 11.748 -3.479 -8.135 1.00 88.81 219 VAL A CA 1
ATOM 1785 C C . VAL A 1 219 ? 10.831 -3.245 -9.327 1.00 88.81 219 VAL A C 1
ATOM 1787 O O . VAL A 1 219 ? 9.617 -3.148 -9.170 1.00 88.81 219 VAL A O 1
ATOM 1790 N N . MET A 1 220 ? 11.413 -3.171 -10.522 1.00 89.94 220 MET A N 1
ATOM 1791 C CA . MET A 1 220 ? 10.661 -3.168 -11.772 1.00 89.94 220 MET A CA 1
ATOM 1792 C C . MET A 1 220 ? 10.637 -4.594 -12.314 1.00 89.94 220 MET A C 1
ATOM 1794 O O . MET A 1 220 ? 11.688 -5.174 -12.580 1.00 89.94 220 MET A O 1
ATOM 1798 N N . ARG A 1 221 ? 9.438 -5.158 -12.454 1.00 90.19 221 ARG A N 1
ATOM 1799 C CA . ARG A 1 221 ? 9.222 -6.483 -13.037 1.00 90.19 221 ARG A CA 1
ATOM 1800 C C . ARG A 1 221 ? 8.633 -6.325 -14.430 1.00 90.19 221 ARG A C 1
ATOM 1802 O O . ARG A 1 221 ? 7.729 -5.515 -14.626 1.00 90.19 221 ARG A O 1
ATOM 1809 N N . GLN A 1 222 ? 9.127 -7.113 -15.375 1.00 89.88 222 GLN A N 1
ATOM 1810 C CA . GLN A 1 222 ? 8.655 -7.114 -16.752 1.00 89.88 222 GLN A CA 1
ATOM 1811 C C . GLN A 1 222 ? 8.116 -8.496 -17.106 1.00 89.88 222 GLN A C 1
ATOM 1813 O O . GLN A 1 222 ? 8.782 -9.497 -16.881 1.00 89.88 222 GLN A O 1
ATOM 1818 N N . VAL A 1 223 ? 6.923 -8.538 -17.695 1.00 89.69 223 VAL A N 1
ATOM 1819 C CA . VAL A 1 223 ? 6.367 -9.751 -18.301 1.00 89.69 223 VAL A CA 1
ATOM 1820 C C . VAL A 1 223 ? 6.532 -9.640 -19.811 1.00 89.69 223 VAL A C 1
ATOM 1822 O O . VAL A 1 223 ? 6.273 -8.586 -20.398 1.00 89.69 223 VAL A O 1
ATOM 1825 N N . ARG A 1 224 ? 6.990 -10.717 -20.449 1.00 88.75 224 ARG A N 1
ATOM 1826 C CA . ARG A 1 224 ? 7.158 -10.804 -21.904 1.00 88.75 224 ARG A CA 1
ATOM 1827 C C . ARG A 1 224 ? 6.379 -11.989 -22.450 1.00 88.75 224 ARG A C 1
ATOM 1829 O O . ARG A 1 224 ? 6.093 -12.946 -21.739 1.00 88.75 224 ARG A O 1
ATOM 1836 N N . ILE A 1 225 ? 6.045 -11.912 -23.731 1.00 88.69 225 ILE A N 1
ATOM 1837 C CA . ILE A 1 225 ? 5.268 -12.929 -24.438 1.00 88.69 225 ILE A CA 1
ATOM 1838 C C . ILE A 1 225 ? 6.193 -13.643 -25.413 1.00 88.69 225 ILE A C 1
ATOM 1840 O O . ILE A 1 225 ? 7.026 -13.001 -26.059 1.00 88.69 225 ILE A O 1
ATOM 1844 N N . ARG A 1 226 ? 6.024 -14.960 -25.546 1.00 87.44 226 ARG A N 1
ATOM 1845 C CA . ARG A 1 226 ? 6.813 -15.763 -26.484 1.00 87.44 226 ARG A CA 1
ATOM 1846 C C . ARG A 1 226 ? 6.609 -15.281 -27.917 1.00 87.44 226 ARG A C 1
ATOM 1848 O O . ARG A 1 226 ? 5.485 -15.090 -28.385 1.00 87.44 226 ARG A O 1
ATOM 1855 N N . GLU A 1 227 ? 7.704 -15.129 -28.647 1.00 78.88 227 GLU A N 1
ATOM 1856 C CA . GLU A 1 227 ? 7.655 -14.712 -30.056 1.00 78.88 227 GLU A CA 1
ATOM 1857 C C . GLU A 1 227 ? 7.245 -15.882 -30.959 1.00 78.88 227 GLU A C 1
ATOM 1859 O O . GLU A 1 227 ? 6.525 -15.728 -31.942 1.00 78.88 227 GLU A O 1
ATOM 1864 N N . LYS A 1 228 ? 7.678 -17.096 -30.601 1.00 76.06 228 LYS A N 1
ATOM 1865 C CA . LYS A 1 228 ? 7.433 -18.308 -31.386 1.00 76.06 228 LYS A CA 1
ATOM 1866 C C . LYS A 1 228 ? 6.169 -19.020 -30.918 1.00 76.06 228 LYS A C 1
ATOM 1868 O O . LYS A 1 228 ? 5.912 -19.142 -29.725 1.00 76.06 228 LYS A O 1
ATOM 1873 N N . ASN A 1 229 ? 5.419 -19.561 -31.878 1.00 73.81 229 ASN A N 1
ATOM 1874 C CA . ASN A 1 229 ? 4.228 -20.396 -31.668 1.00 73.81 229 ASN A CA 1
ATOM 1875 C C . ASN A 1 229 ? 3.038 -19.721 -30.960 1.00 73.81 229 ASN A C 1
ATOM 1877 O O . ASN A 1 229 ? 2.044 -20.394 -30.693 1.00 73.81 229 ASN A O 1
ATOM 1881 N N . THR A 1 230 ? 3.076 -18.411 -30.708 1.00 80.25 230 THR A N 1
ATOM 1882 C CA . THR A 1 230 ? 1.928 -17.676 -30.154 1.00 80.25 230 THR A CA 1
ATOM 1883 C C . THR A 1 230 ? 0.939 -17.295 -31.249 1.00 80.25 230 THR A C 1
ATOM 1885 O O . THR A 1 230 ? -0.260 -17.558 -31.126 1.00 80.25 230 THR A O 1
ATOM 1888 N N . CYS A 1 231 ? 1.439 -16.759 -32.360 1.00 83.88 231 CYS A N 1
ATOM 1889 C CA . CYS A 1 231 ? 0.659 -16.341 -33.518 1.00 83.88 231 CYS A CA 1
ATOM 1890 C C . CYS A 1 231 ? 1.314 -16.807 -34.828 1.00 83.88 231 CYS A C 1
ATOM 1892 O O . CYS A 1 231 ? 2.530 -16.962 -34.918 1.00 83.88 231 CYS A O 1
ATOM 1894 N N . ARG A 1 232 ? 0.499 -17.045 -35.863 1.00 85.44 232 ARG A N 1
ATOM 1895 C CA . ARG A 1 232 ? 0.970 -17.375 -37.213 1.00 85.44 232 ARG A CA 1
ATOM 1896 C C . ARG A 1 232 ? 0.605 -16.240 -38.159 1.00 85.44 232 ARG A C 1
ATOM 1898 O O . ARG A 1 232 ? -0.575 -16.030 -38.424 1.00 85.44 232 ARG A O 1
ATOM 1905 N N . VAL A 1 233 ? 1.612 -15.556 -38.702 1.00 87.31 233 VAL A N 1
ATOM 1906 C CA . VAL A 1 233 ? 1.395 -14.528 -39.727 1.00 87.31 233 VAL A CA 1
ATOM 1907 C C . VAL A 1 233 ? 0.839 -15.182 -41.004 1.00 87.31 233 VAL A C 1
ATOM 1909 O O . VAL A 1 233 ? 1.437 -16.155 -41.499 1.00 87.31 233 VAL A O 1
ATOM 1912 N N . PRO A 1 234 ? -0.281 -14.677 -41.560 1.00 89.06 234 PRO A N 1
ATOM 1913 C CA . PRO A 1 234 ? -0.827 -15.146 -42.831 1.00 89.06 234 PRO A CA 1
ATOM 1914 C C . PRO A 1 234 ? 0.213 -15.089 -43.953 1.00 89.06 234 PRO A C 1
ATOM 1916 O O . PRO A 1 234 ? 1.009 -14.155 -44.015 1.00 89.06 234 PRO A O 1
ATOM 1919 N N . LYS A 1 235 ? 0.195 -16.064 -44.875 1.00 89.38 235 LYS A N 1
ATOM 1920 C CA . LYS A 1 235 ? 1.211 -16.190 -45.943 1.00 89.38 235 LYS A CA 1
ATOM 1921 C C . LYS A 1 235 ? 1.402 -14.896 -46.747 1.00 89.38 235 LYS A C 1
ATOM 1923 O O . LYS A 1 235 ? 2.534 -14.562 -47.066 1.00 89.38 235 LYS A O 1
ATOM 1928 N N . VAL A 1 236 ? 0.317 -14.163 -46.995 1.00 91.06 236 VAL A N 1
ATOM 1929 C CA . VAL A 1 236 ? 0.307 -12.898 -47.751 1.00 91.06 236 VAL A CA 1
ATOM 1930 C C . VAL A 1 236 ? 1.086 -11.782 -47.036 1.00 91.06 236 VAL A C 1
ATOM 1932 O O . VAL A 1 236 ? 1.755 -10.989 -47.685 1.00 91.06 236 VAL A O 1
ATOM 1935 N N . MET A 1 237 ? 1.069 -11.750 -45.700 1.00 90.19 237 MET A N 1
ATOM 1936 C CA . MET A 1 237 ? 1.705 -10.695 -44.896 1.00 90.19 237 MET A CA 1
ATOM 1937 C C . MET A 1 237 ? 3.157 -11.002 -44.507 1.00 90.19 237 MET A C 1
ATOM 1939 O O . MET A 1 237 ? 3.836 -10.136 -43.959 1.00 90.19 237 MET A O 1
ATOM 1943 N N . ARG A 1 238 ? 3.667 -12.202 -44.823 1.00 86.56 238 ARG A N 1
ATOM 1944 C CA . ARG A 1 238 ? 5.035 -12.630 -44.465 1.00 86.56 238 ARG A CA 1
ATOM 1945 C C . ARG A 1 238 ? 6.143 -11.785 -45.094 1.00 86.56 238 ARG A C 1
ATOM 1947 O O . ARG A 1 238 ? 7.260 -11.791 -44.579 1.00 86.56 238 ARG A O 1
ATOM 1954 N N . ASN A 1 239 ? 5.847 -11.098 -46.198 1.00 88.88 239 ASN A N 1
ATOM 1955 C CA . ASN A 1 239 ? 6.787 -10.176 -46.837 1.00 88.88 239 ASN A CA 1
ATOM 1956 C C . ASN A 1 239 ? 6.878 -8.825 -46.106 1.00 88.88 239 ASN A C 1
ATOM 1958 O O . ASN A 1 239 ? 7.875 -8.135 -46.272 1.00 88.88 239 ASN A O 1
ATOM 1962 N N . VAL A 1 240 ? 5.874 -8.463 -45.297 1.00 90.56 240 VAL A N 1
ATOM 1963 C CA . VAL A 1 240 ? 5.828 -7.195 -44.545 1.00 90.56 240 VAL A CA 1
ATOM 1964 C C . VAL A 1 240 ? 6.330 -7.391 -43.120 1.00 90.56 240 VAL A C 1
ATOM 1966 O O . VAL A 1 240 ? 7.195 -6.658 -42.657 1.00 90.56 240 VAL A O 1
ATOM 1969 N N . THR A 1 241 ? 5.807 -8.399 -42.422 1.00 85.75 241 THR A N 1
ATOM 1970 C CA . THR A 1 241 ? 6.250 -8.745 -41.071 1.00 85.75 241 THR A CA 1
ATOM 1971 C C . THR A 1 241 ? 6.317 -10.253 -40.911 1.00 85.75 241 THR A C 1
ATOM 1973 O O . THR A 1 241 ? 5.466 -10.995 -41.406 1.00 85.75 241 THR A O 1
ATOM 1976 N N . ARG A 1 242 ? 7.352 -10.721 -40.217 1.00 82.25 242 ARG A N 1
ATOM 1977 C CA . ARG A 1 242 ? 7.492 -12.127 -39.823 1.00 82.25 242 ARG A CA 1
ATOM 1978 C C . ARG A 1 242 ? 7.134 -12.346 -38.357 1.00 82.25 242 ARG A C 1
ATOM 1980 O O . ARG A 1 242 ? 6.863 -13.486 -37.980 1.00 82.25 242 ARG A O 1
ATOM 1987 N N . ASP A 1 243 ? 7.052 -11.263 -37.591 1.00 83.50 243 ASP A N 1
ATOM 1988 C CA . ASP A 1 243 ? 6.849 -11.287 -36.153 1.00 83.50 243 ASP A CA 1
ATOM 1989 C C . ASP A 1 243 ? 5.380 -11.016 -35.830 1.00 83.50 243 ASP A C 1
ATOM 1991 O O . ASP A 1 243 ? 4.736 -10.130 -36.400 1.00 83.50 243 ASP A O 1
ATOM 1995 N N . CYS A 1 244 ? 4.830 -11.827 -34.930 1.00 85.00 244 CYS A N 1
ATOM 1996 C CA . CYS A 1 244 ? 3.483 -11.656 -34.412 1.00 85.00 244 CYS A CA 1
ATOM 1997 C C . CYS A 1 244 ? 3.452 -12.064 -32.946 1.00 85.00 244 CYS A C 1
ATOM 1999 O O . CYS A 1 244 ? 3.883 -13.161 -32.592 1.00 85.00 244 CYS A O 1
ATOM 2001 N N . HIS A 1 245 ? 2.869 -11.209 -32.114 1.00 84.38 245 HIS A N 1
ATOM 2002 C CA . HIS A 1 245 ? 2.689 -11.465 -30.693 1.00 84.38 245 HIS A CA 1
ATOM 2003 C C . HIS A 1 245 ? 1.194 -11.508 -30.386 1.00 84.38 245 HIS A C 1
ATOM 2005 O O . HIS A 1 245 ? 0.422 -10.682 -30.874 1.00 84.38 245 HIS A O 1
ATOM 2011 N N . LYS A 1 246 ? 0.772 -12.495 -29.592 1.00 82.94 246 LYS A N 1
ATOM 2012 C CA . LYS A 1 246 ? -0.577 -12.501 -29.013 1.00 82.94 246 LYS A CA 1
ATOM 2013 C C . LYS A 1 246 ? -0.657 -11.537 -27.832 1.00 82.94 246 LYS A C 1
ATOM 2015 O O . LYS A 1 246 ? 0.362 -11.079 -27.329 1.00 82.94 246 LYS A O 1
ATOM 2020 N N . PHE A 1 247 ? -1.880 -11.269 -27.384 1.00 81.75 247 PHE A N 1
ATOM 2021 C CA . PHE A 1 247 ? -2.137 -10.561 -26.133 1.00 81.75 247 PHE A CA 1
ATOM 2022 C C . PHE A 1 247 ? -1.533 -11.286 -24.926 1.00 81.75 247 PHE A C 1
ATOM 2024 O O . PHE A 1 247 ? -1.343 -12.507 -24.949 1.00 81.75 247 PHE A O 1
ATOM 2031 N N . SER A 1 248 ? -1.259 -10.510 -23.875 1.00 76.88 248 SER A N 1
ATOM 2032 C CA . SER A 1 248 ? -0.709 -11.011 -22.615 1.00 76.88 248 SER A CA 1
ATOM 2033 C C . SER A 1 248 ? -1.659 -12.027 -21.992 1.00 76.88 248 SER A C 1
ATOM 2035 O O . SER A 1 248 ? -2.815 -11.719 -21.717 1.00 76.88 248 SER A O 1
ATOM 2037 N N . ASN A 1 249 ? -1.179 -13.252 -21.806 1.00 82.38 249 ASN A N 1
ATOM 2038 C CA . ASN A 1 249 ? -1.891 -14.326 -21.128 1.00 82.38 249 ASN A CA 1
ATOM 2039 C C . ASN A 1 249 ? -0.847 -15.241 -20.487 1.00 82.38 249 ASN A C 1
ATOM 2041 O O . ASN A 1 249 ? 0.171 -15.529 -21.120 1.00 82.38 249 ASN A O 1
ATOM 2045 N N . LEU A 1 250 ? -1.146 -15.747 -19.292 1.00 85.19 250 LEU A N 1
ATOM 2046 C CA . LEU A 1 250 ? -0.303 -16.651 -18.510 1.00 85.19 250 LEU A CA 1
ATOM 2047 C C . LEU A 1 250 ? 0.241 -17.836 -19.331 1.00 85.19 250 LEU A C 1
ATOM 2049 O O . LEU A 1 250 ? 1.380 -18.254 -19.155 1.00 85.19 250 LEU A O 1
ATOM 2053 N N . LEU A 1 251 ? -0.547 -18.356 -20.280 1.00 85.25 251 LEU A N 1
ATOM 2054 C CA . LEU A 1 251 ? -0.149 -19.478 -21.145 1.00 85.25 251 LEU A CA 1
ATOM 2055 C C . LEU A 1 251 ? 0.980 -19.143 -22.132 1.00 85.25 251 LEU A C 1
ATOM 2057 O O . LEU A 1 251 ? 1.720 -20.033 -22.551 1.00 85.25 251 LEU A O 1
ATOM 2061 N N . TYR A 1 252 ? 1.077 -17.882 -22.553 1.00 86.62 252 TYR A N 1
ATOM 2062 C CA . TYR A 1 252 ? 2.024 -17.430 -23.573 1.00 86.62 252 TYR A CA 1
ATOM 2063 C C . TYR A 1 252 ? 3.184 -16.623 -22.981 1.00 86.62 252 TYR A C 1
ATOM 2065 O O . TYR A 1 252 ? 3.961 -16.046 -23.744 1.00 86.62 252 TYR A O 1
ATOM 2073 N N . GLU A 1 253 ? 3.314 -16.585 -21.652 1.00 88.75 253 GLU A N 1
ATOM 2074 C CA . GLU A 1 253 ? 4.423 -15.914 -20.977 1.00 88.75 253 GLU A CA 1
ATOM 2075 C C . GLU A 1 253 ? 5.763 -16.565 -21.339 1.00 88.75 253 GLU A C 1
ATOM 2077 O O . GLU A 1 253 ? 5.924 -17.792 -21.413 1.00 88.75 253 GLU A O 1
ATOM 2082 N N . GLU A 1 254 ? 6.735 -15.712 -21.633 1.00 89.12 254 GLU A N 1
ATOM 2083 C CA . GLU A 1 254 ? 8.095 -16.112 -21.945 1.00 89.12 254 GLU A CA 1
ATOM 2084 C C . GLU A 1 254 ? 8.853 -16.409 -20.653 1.00 89.12 254 GLU A C 1
ATOM 2086 O O . GLU A 1 254 ? 8.916 -15.575 -19.756 1.00 89.12 254 GLU A O 1
ATOM 2091 N N . SER A 1 255 ? 9.432 -17.607 -20.577 1.00 89.06 255 SER A N 1
ATOM 2092 C CA . SER A 1 255 ? 10.180 -18.080 -19.403 1.00 89.06 255 SER A CA 1
ATOM 2093 C C . SER A 1 255 ? 11.649 -18.363 -19.725 1.00 89.06 255 SER A C 1
ATOM 2095 O O . SER A 1 255 ? 12.361 -18.947 -18.910 1.00 89.06 255 SER A O 1
ATOM 2097 N N . GLY A 1 256 ? 12.086 -18.023 -20.942 1.00 88.88 256 GLY A N 1
ATOM 2098 C CA . GLY A 1 256 ? 13.463 -18.183 -21.382 1.00 88.88 256 GLY A CA 1
ATOM 2099 C C . GLY A 1 256 ? 14.419 -17.180 -20.737 1.00 88.88 256 GLY A C 1
ATOM 2100 O O . GLY A 1 256 ? 14.054 -16.048 -20.430 1.00 88.88 256 GLY A O 1
ATOM 2101 N N . ASP A 1 257 ? 15.674 -17.600 -20.593 1.00 90.62 257 ASP A N 1
ATOM 2102 C CA . ASP A 1 257 ? 16.772 -16.721 -20.197 1.00 90.62 257 ASP A CA 1
ATOM 2103 C C . ASP A 1 257 ? 17.317 -15.975 -21.422 1.00 90.62 257 ASP A C 1
ATOM 2105 O O . ASP A 1 257 ? 17.571 -16.579 -22.471 1.00 90.62 257 ASP A O 1
ATOM 2109 N N . PHE A 1 258 ? 17.555 -14.671 -21.280 1.00 91.62 258 PHE A N 1
ATOM 2110 C CA . PHE A 1 258 ? 18.100 -13.819 -22.334 1.00 91.62 258 PHE A CA 1
ATOM 2111 C C . PHE A 1 258 ? 19.408 -13.151 -21.896 1.00 91.62 258 PHE A C 1
ATOM 2113 O O . PHE A 1 258 ? 19.731 -13.070 -20.714 1.00 91.62 258 PHE A O 1
ATOM 2120 N N . GLY A 1 259 ? 20.197 -12.691 -22.868 1.00 91.44 259 GLY A N 1
ATOM 2121 C CA . GLY A 1 259 ? 21.296 -11.759 -22.618 1.00 91.44 259 GLY A CA 1
ATOM 2122 C C . GLY A 1 259 ? 20.889 -10.319 -22.920 1.00 91.44 259 GLY A C 1
ATOM 2123 O O . GLY A 1 259 ? 19.741 -10.050 -23.283 1.00 91.44 259 GLY A O 1
ATOM 2124 N N . LEU A 1 260 ? 21.860 -9.408 -22.818 1.00 91.62 260 LEU A N 1
ATOM 2125 C CA . LEU A 1 260 ? 21.701 -7.982 -23.121 1.00 91.62 260 LEU A CA 1
ATOM 2126 C C . LEU A 1 260 ? 20.868 -7.742 -24.396 1.00 91.62 260 LEU A C 1
ATOM 2128 O O . LEU A 1 260 ? 21.135 -8.337 -25.444 1.00 91.62 260 LEU A O 1
ATOM 2132 N N . GLY A 1 261 ? 19.864 -6.867 -24.295 1.00 89.00 261 GLY A N 1
ATOM 2133 C CA . GLY A 1 261 ? 18.964 -6.549 -25.408 1.00 89.00 261 GLY A CA 1
ATOM 2134 C C . GLY A 1 261 ? 17.976 -7.665 -25.758 1.00 89.00 261 GLY A C 1
ATOM 2135 O O . GLY A 1 261 ? 17.535 -7.739 -26.899 1.00 89.00 261 GLY A O 1
ATOM 2136 N N . TRP A 1 262 ? 17.648 -8.544 -24.806 1.00 87.75 262 TRP A N 1
ATOM 2137 C CA . TRP A 1 262 ? 16.706 -9.654 -24.994 1.00 87.75 262 TRP A CA 1
ATOM 2138 C C . TRP A 1 262 ? 17.131 -10.667 -26.064 1.00 87.75 262 TRP A C 1
ATOM 2140 O O . TRP A 1 262 ? 16.301 -11.316 -26.698 1.00 87.75 262 TRP A O 1
ATOM 2150 N N . ASN A 1 263 ? 18.440 -10.842 -26.247 1.00 89.38 263 ASN A N 1
ATOM 2151 C CA . ASN A 1 263 ? 18.976 -11.774 -27.231 1.00 89.38 263 ASN A CA 1
ATOM 2152 C C . ASN A 1 263 ? 19.257 -13.145 -26.597 1.00 89.38 263 ASN A C 1
ATOM 2154 O O . ASN A 1 263 ? 20.164 -13.294 -25.774 1.00 89.38 263 ASN A O 1
ATOM 2158 N N . ALA A 1 264 ? 18.513 -14.172 -27.020 1.00 87.50 264 ALA A N 1
ATOM 2159 C CA . ALA A 1 264 ? 18.641 -15.536 -26.496 1.00 87.50 264 ALA A CA 1
ATOM 2160 C C . ALA A 1 264 ? 20.034 -16.148 -26.747 1.00 87.50 264 ALA A C 1
ATOM 2162 O O . ALA A 1 264 ? 20.543 -16.914 -25.930 1.00 87.50 264 ALA A O 1
ATOM 2163 N N . SER A 1 265 ? 20.706 -15.763 -27.838 1.00 88.38 265 SER A N 1
ATOM 2164 C CA . SER A 1 265 ? 22.053 -16.260 -28.170 1.00 88.38 265 SER A CA 1
ATOM 2165 C C . SER A 1 265 ? 23.127 -15.751 -27.205 1.00 88.38 265 SER A C 1
ATOM 2167 O O . SER A 1 265 ? 24.209 -16.336 -27.097 1.00 88.38 265 SER A O 1
ATOM 2169 N N . LEU A 1 266 ? 22.843 -14.643 -26.515 1.00 89.19 266 LEU A N 1
ATOM 2170 C CA . LEU A 1 266 ? 23.745 -14.011 -25.557 1.00 89.19 266 LEU A CA 1
ATOM 2171 C C . LEU A 1 266 ? 23.504 -14.478 -24.117 1.00 89.19 266 LEU A C 1
ATOM 2173 O O . LEU A 1 266 ? 24.343 -14.210 -23.262 1.00 89.19 266 LEU A O 1
ATOM 2177 N N . ALA A 1 267 ? 22.436 -15.238 -23.850 1.00 87.38 267 ALA A N 1
ATOM 2178 C CA . ALA A 1 267 ? 22.047 -15.663 -22.502 1.00 87.38 267 ALA A CA 1
ATOM 2179 C C . ALA A 1 267 ? 23.158 -16.410 -21.746 1.00 87.38 267 ALA A C 1
ATOM 2181 O O . ALA A 1 267 ? 23.283 -16.299 -20.533 1.00 87.38 267 ALA A O 1
ATOM 2182 N N . LYS A 1 268 ? 24.010 -17.161 -22.456 1.00 87.38 268 LYS A N 1
ATOM 2183 C CA . LYS A 1 268 ? 25.125 -17.920 -21.857 1.00 87.38 268 LYS A CA 1
ATOM 2184 C C . LYS A 1 268 ? 26.498 -17.272 -22.071 1.00 87.38 268 LYS A C 1
ATOM 2186 O O . LYS A 1 268 ? 27.490 -17.788 -21.562 1.00 87.38 268 LYS A O 1
ATOM 2191 N N . LYS A 1 269 ? 26.582 -16.153 -22.800 1.00 88.38 269 LYS A N 1
ATOM 2192 C CA . LYS A 1 269 ? 27.853 -15.487 -23.125 1.00 88.38 269 LYS A CA 1
ATOM 2193 C C . LYS A 1 269 ? 28.151 -14.382 -22.113 1.00 88.38 269 LYS A C 1
ATOM 2195 O O . LYS A 1 269 ? 27.369 -13.452 -21.953 1.00 88.38 269 LYS A O 1
ATOM 2200 N N . ARG A 1 270 ? 29.306 -14.445 -21.449 1.00 84.06 270 ARG A N 1
ATOM 2201 C CA . ARG A 1 270 ? 29.816 -13.327 -20.634 1.00 84.06 270 ARG A CA 1
ATOM 2202 C C . ARG A 1 270 ? 30.452 -12.267 -21.552 1.00 84.06 270 ARG A C 1
ATOM 2204 O O . ARG A 1 270 ? 31.047 -12.665 -22.552 1.00 84.06 270 ARG A O 1
ATOM 2211 N N . PRO A 1 271 ? 30.340 -10.957 -21.256 1.00 85.75 271 PRO A N 1
ATOM 2212 C CA . PRO A 1 271 ? 29.695 -10.320 -20.097 1.00 85.75 271 PRO A CA 1
ATOM 2213 C C . PRO A 1 271 ? 28.188 -10.038 -20.279 1.00 85.75 271 PRO A C 1
ATOM 2215 O O . PRO A 1 271 ? 27.579 -9.391 -19.437 1.00 85.75 271 PRO A O 1
ATOM 2218 N N . PHE A 1 272 ? 27.576 -10.510 -21.367 1.00 86.44 272 PHE A N 1
ATOM 2219 C CA . PHE A 1 272 ? 26.195 -10.179 -21.746 1.00 86.44 272 PHE A CA 1
ATOM 2220 C C . PHE A 1 272 ? 25.109 -10.913 -20.942 1.00 86.44 272 PHE A C 1
ATOM 2222 O O . PHE A 1 272 ? 23.936 -10.556 -21.044 1.00 86.44 272 PHE A O 1
ATOM 2229 N N . ASN A 1 273 ? 25.484 -11.928 -20.159 1.00 85.56 273 ASN A N 1
ATOM 2230 C CA . ASN A 1 273 ? 24.608 -12.611 -19.209 1.00 85.56 273 ASN A CA 1
ATOM 2231 C C . ASN A 1 273 ? 24.469 -11.774 -17.927 1.00 85.56 273 ASN A C 1
ATOM 2233 O O . ASN A 1 273 ? 25.342 -11.794 -17.055 1.00 85.56 273 ASN A O 1
ATOM 2237 N N . LEU A 1 274 ? 23.367 -11.035 -17.854 1.00 89.50 274 LEU A N 1
ATOM 2238 C CA . LEU A 1 274 ? 23.002 -10.129 -16.773 1.00 89.50 274 LEU A CA 1
ATOM 2239 C C . LEU A 1 274 ? 21.777 -10.681 -16.031 1.00 89.50 274 LEU A C 1
ATOM 2241 O O . LEU A 1 274 ? 20.906 -11.309 -16.636 1.00 89.50 274 LEU A O 1
ATOM 2245 N N . LYS A 1 275 ? 21.700 -10.453 -14.715 1.00 88.19 275 LYS A N 1
ATOM 2246 C CA . LYS A 1 275 ? 20.629 -11.019 -13.870 1.00 88.19 275 LYS A CA 1
ATOM 2247 C C . LYS A 1 275 ? 19.252 -10.462 -14.238 1.00 88.19 275 LYS A C 1
ATOM 2249 O O . LYS A 1 275 ? 18.263 -11.154 -14.050 1.00 88.19 275 LYS A O 1
ATOM 2254 N N . GLU A 1 276 ? 19.216 -9.248 -14.770 1.00 89.81 276 GLU A N 1
ATOM 2255 C CA . GLU A 1 276 ? 18.035 -8.498 -15.197 1.00 89.81 276 GLU A CA 1
ATOM 2256 C C . GLU A 1 276 ? 17.343 -9.118 -16.421 1.00 89.81 276 GLU A C 1
ATOM 2258 O O . GLU A 1 276 ? 16.169 -8.861 -16.652 1.00 89.81 276 GLU A O 1
ATOM 2263 N N . TYR A 1 277 ? 18.060 -9.938 -17.197 1.00 90.69 277 TYR A N 1
ATOM 2264 C CA . TYR A 1 277 ? 17.540 -10.614 -18.392 1.00 90.69 277 TYR A CA 1
ATOM 2265 C C . TYR A 1 277 ? 17.245 -12.101 -18.152 1.00 90.69 277 TYR A C 1
ATOM 2267 O O . TYR A 1 277 ? 16.897 -12.832 -19.084 1.00 90.69 277 TYR A O 1
ATOM 2275 N N . ARG A 1 278 ? 17.413 -12.564 -16.909 1.00 90.75 278 ARG A N 1
ATOM 2276 C CA . ARG A 1 278 ? 17.192 -13.951 -16.513 1.00 90.75 278 ARG A CA 1
ATOM 2277 C C . ARG A 1 278 ? 15.813 -14.092 -15.886 1.00 90.75 278 ARG A C 1
ATOM 2279 O O . ARG A 1 278 ? 15.527 -13.417 -14.900 1.00 90.75 278 ARG A O 1
ATOM 2286 N N . HIS A 1 279 ? 15.010 -15.011 -16.407 1.00 91.81 279 HIS A N 1
ATOM 2287 C CA . HIS A 1 279 ? 13.651 -15.205 -15.925 1.00 91.81 279 HIS A CA 1
ATOM 2288 C C . HIS A 1 279 ? 13.651 -15.840 -14.528 1.00 91.81 279 HIS A C 1
ATOM 2290 O O . HIS A 1 279 ? 14.403 -16.781 -14.240 1.00 91.81 279 HIS A O 1
ATOM 2296 N N . ARG A 1 280 ? 12.769 -15.355 -13.654 1.00 92.56 280 ARG A N 1
ATOM 2297 C CA . ARG A 1 280 ? 12.523 -15.930 -12.330 1.00 92.56 280 ARG A CA 1
ATOM 2298 C C . ARG A 1 280 ? 11.080 -16.400 -12.205 1.00 92.56 280 ARG A C 1
ATOM 2300 O O . ARG A 1 280 ? 10.138 -15.688 -12.540 1.00 92.56 280 ARG A O 1
ATOM 2307 N N . SER A 1 281 ? 10.896 -17.619 -11.694 1.00 91.62 281 SER A N 1
ATOM 2308 C CA . SER A 1 281 ? 9.560 -18.164 -11.442 1.00 91.62 281 SER A CA 1
ATOM 2309 C C . SER A 1 281 ? 8.888 -17.452 -10.268 1.00 91.62 281 SER A C 1
ATOM 2311 O O . SER A 1 281 ? 9.561 -16.975 -9.353 1.00 91.62 281 SER A O 1
ATOM 2313 N N . ALA A 1 282 ? 7.554 -17.468 -10.248 1.00 91.88 282 ALA A N 1
ATOM 2314 C CA . ALA A 1 282 ? 6.750 -16.922 -9.154 1.00 91.88 282 ALA A CA 1
ATOM 2315 C C . ALA A 1 282 ? 7.146 -17.495 -7.778 1.00 91.88 282 ALA A C 1
ATOM 2317 O O . ALA A 1 282 ? 7.298 -16.753 -6.816 1.00 91.88 282 ALA A O 1
ATOM 2318 N N . SER A 1 283 ? 7.429 -18.802 -7.710 1.00 91.44 283 SER A N 1
ATOM 2319 C CA . SER A 1 283 ? 7.894 -19.474 -6.487 1.00 91.44 283 SER A CA 1
ATOM 2320 C C . SER A 1 283 ? 9.267 -19.012 -6.001 1.00 91.44 283 SER A C 1
ATOM 2322 O O . SER A 1 283 ? 9.565 -19.129 -4.825 1.00 91.44 283 SER A O 1
ATOM 2324 N N . SER A 1 284 ? 10.126 -18.518 -6.895 1.00 92.19 284 SER A N 1
ATOM 2325 C CA . SER A 1 284 ? 11.455 -18.016 -6.522 1.00 92.19 284 SER A CA 1
ATOM 2326 C C . SER A 1 284 ? 11.439 -16.557 -6.065 1.00 92.19 284 SER A C 1
ATOM 2328 O O . SER A 1 284 ? 12.404 -16.088 -5.465 1.00 92.19 284 SER A O 1
ATOM 2330 N N . LEU A 1 285 ? 10.370 -15.833 -6.406 1.00 89.88 285 LEU A N 1
ATOM 2331 C CA . LEU A 1 285 ? 10.151 -14.431 -6.062 1.00 89.88 285 LEU A CA 1
ATOM 2332 C C . LEU A 1 285 ? 9.144 -14.260 -4.917 1.00 89.88 285 LEU A C 1
ATOM 2334 O O . LEU A 1 285 ? 8.882 -13.122 -4.539 1.00 89.88 285 LEU A O 1
ATOM 2338 N N . ASP A 1 286 ? 8.568 -15.358 -4.414 1.00 91.75 286 ASP A N 1
ATOM 2339 C CA . ASP A 1 286 ? 7.447 -15.367 -3.467 1.00 91.75 286 ASP A CA 1
ATOM 2340 C C . ASP A 1 286 ? 6.307 -14.426 -3.897 1.00 91.75 286 ASP A C 1
ATOM 2342 O O . ASP A 1 286 ? 5.717 -13.696 -3.099 1.00 91.75 286 ASP A O 1
ATOM 2346 N N . SER A 1 287 ? 6.017 -14.413 -5.202 1.00 91.12 287 SER A N 1
ATOM 2347 C CA . SER A 1 287 ? 5.069 -13.492 -5.826 1.00 91.12 287 SER A CA 1
ATOM 2348 C C . SER A 1 287 ? 3.812 -14.204 -6.321 1.00 91.12 287 SER A C 1
ATOM 2350 O O . SER A 1 287 ? 3.845 -15.329 -6.823 1.00 91.12 287 SER A O 1
ATOM 2352 N N . TYR A 1 288 ? 2.680 -13.508 -6.228 1.00 91.81 288 TYR A N 1
ATOM 2353 C CA . TYR A 1 288 ? 1.383 -13.992 -6.695 1.00 91.81 288 TYR A CA 1
ATOM 2354 C C . TYR A 1 288 ? 1.025 -13.389 -8.061 1.00 91.81 288 TYR A C 1
ATOM 2356 O O . TYR A 1 288 ? 1.493 -12.294 -8.392 1.00 91.81 288 TYR A O 1
ATOM 2364 N N . PRO A 1 289 ? 0.208 -14.085 -8.873 1.00 91.56 289 PRO A N 1
ATOM 2365 C CA . PRO A 1 289 ? -0.335 -13.503 -10.092 1.00 91.56 289 PRO A CA 1
ATOM 2366 C C . PRO A 1 289 ? -1.220 -12.294 -9.768 1.00 91.56 289 PRO A C 1
ATOM 2368 O O . PRO A 1 289 ? -1.890 -12.264 -8.735 1.00 91.56 289 PRO A O 1
ATOM 2371 N N . PHE A 1 290 ? -1.242 -11.311 -10.668 1.00 90.88 290 PHE A N 1
ATOM 2372 C CA . PHE A 1 290 ? -2.077 -10.119 -10.533 1.00 90.88 290 PHE A CA 1
ATOM 2373 C C . PHE A 1 290 ? -3.046 -9.985 -11.710 1.00 90.88 290 PHE A C 1
ATOM 2375 O O . PHE A 1 290 ? -2.722 -10.340 -12.846 1.00 90.88 290 PHE A O 1
ATOM 2382 N N . TRP A 1 291 ? -4.237 -9.463 -11.428 1.00 91.75 291 TRP A N 1
ATOM 2383 C CA . TRP A 1 291 ? -5.232 -9.106 -12.435 1.00 91.75 291 TRP A CA 1
ATOM 2384 C C . TRP A 1 291 ? -5.114 -7.615 -12.747 1.00 91.75 291 TRP A C 1
ATOM 2386 O O . TRP A 1 291 ? -5.247 -6.787 -11.847 1.00 91.75 291 TRP A O 1
ATOM 2396 N N . GLY A 1 292 ? -4.829 -7.280 -14.004 1.00 90.31 292 GLY A N 1
ATOM 2397 C CA . GLY A 1 292 ? -4.845 -5.906 -14.505 1.00 90.31 292 GLY A CA 1
ATOM 2398 C C . GLY A 1 292 ? -5.923 -5.707 -15.567 1.00 90.31 292 GLY A C 1
ATOM 2399 O O . GLY A 1 292 ? -6.614 -6.649 -15.946 1.00 90.31 292 GLY A O 1
ATOM 2400 N N . ASP A 1 293 ? -6.023 -4.491 -16.101 1.00 87.94 293 ASP A N 1
ATOM 2401 C CA . ASP A 1 293 ? -7.087 -4.118 -17.049 1.00 87.94 293 ASP A CA 1
ATOM 2402 C C . ASP A 1 293 ? -7.098 -4.961 -18.336 1.00 87.94 293 ASP A C 1
ATOM 2404 O O . ASP A 1 293 ? -8.152 -5.178 -18.930 1.00 87.94 293 ASP A O 1
ATOM 2408 N N . LEU A 1 294 ? -5.932 -5.448 -18.777 1.00 87.25 294 LEU A N 1
ATOM 2409 C CA . LEU A 1 294 ? -5.801 -6.251 -19.998 1.00 87.25 294 LEU A CA 1
ATOM 2410 C C . LEU A 1 294 ? -5.868 -7.770 -19.752 1.00 87.25 294 LEU A C 1
ATOM 2412 O O . LEU A 1 294 ? -6.009 -8.519 -20.718 1.00 87.25 294 LEU A O 1
ATOM 2416 N N . GLY A 1 295 ? -5.755 -8.241 -18.504 1.00 87.69 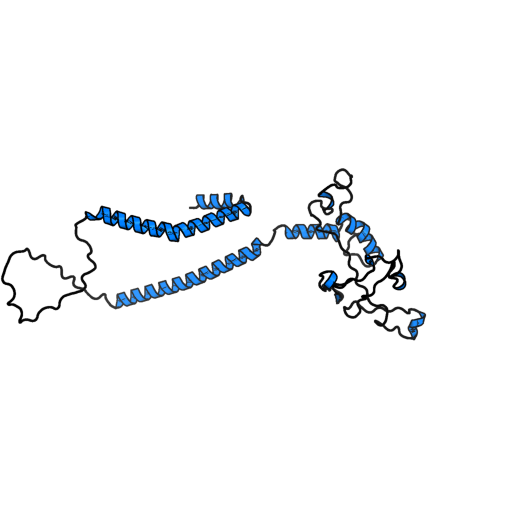295 GLY A N 1
ATOM 2417 C CA . GLY A 1 295 ? -5.819 -9.668 -18.175 1.00 87.69 295 GLY A CA 1
ATOM 2418 C C . GLY A 1 295 ? -4.998 -10.097 -16.956 1.00 87.69 295 GLY A C 1
ATOM 2419 O O . GLY A 1 295 ? -4.545 -9.280 -16.153 1.00 87.69 295 GLY A O 1
ATOM 2420 N N . TRP A 1 296 ? -4.811 -11.416 -16.828 1.00 89.94 296 TRP A N 1
ATOM 2421 C CA . TRP A 1 296 ? -3.958 -12.027 -15.805 1.00 89.94 296 TRP A CA 1
ATOM 2422 C C . TRP A 1 296 ? -2.485 -11.958 -16.195 1.00 89.94 296 TRP A C 1
ATOM 2424 O O . TRP A 1 296 ? -2.109 -12.314 -17.314 1.00 89.94 296 TRP A O 1
ATOM 2434 N N . TYR A 1 297 ? -1.658 -11.602 -15.222 1.00 90.56 297 TYR A N 1
ATOM 2435 C CA . TYR A 1 297 ? -0.207 -11.628 -15.314 1.00 90.56 297 TYR A CA 1
ATOM 2436 C C . TYR A 1 297 ? 0.343 -12.544 -14.225 1.00 90.56 297 TYR A C 1
ATOM 2438 O O . TYR A 1 297 ? -0.064 -12.453 -13.063 1.00 90.56 297 TYR A O 1
ATOM 2446 N N . GLY A 1 298 ? 1.280 -13.416 -14.583 1.00 90.75 298 GLY A N 1
ATOM 2447 C CA . GLY A 1 298 ? 1.955 -14.300 -13.643 1.00 90.75 298 GLY A CA 1
ATOM 2448 C C . GLY A 1 298 ? 2.743 -13.543 -12.571 1.00 90.75 298 GLY A C 1
ATOM 2449 O O . GLY A 1 298 ? 3.013 -12.342 -12.681 1.00 90.75 298 GLY A O 1
ATOM 2450 N N . GLY A 1 299 ? 3.140 -14.261 -11.517 1.00 90.25 299 GLY A N 1
ATOM 2451 C CA . GLY A 1 299 ? 4.058 -13.736 -10.498 1.00 90.25 299 GLY A CA 1
ATOM 2452 C C . GLY A 1 299 ? 5.517 -13.673 -10.974 1.00 90.25 299 GLY A C 1
ATOM 2453 O O . GLY A 1 299 ? 6.313 -12.909 -10.428 1.00 90.25 299 GLY A O 1
ATOM 2454 N N . GLY A 1 300 ? 5.869 -14.453 -12.000 1.00 89.25 300 GLY A N 1
ATOM 2455 C CA . GLY A 1 300 ? 7.216 -14.511 -12.571 1.00 89.25 300 GLY A CA 1
ATOM 2456 C C . GLY A 1 300 ? 7.553 -13.340 -13.496 1.00 89.25 300 GLY A C 1
ATOM 2457 O O . GLY A 1 300 ? 6.735 -12.442 -13.722 1.00 89.25 300 GLY A O 1
ATOM 2458 N N . GLY A 1 301 ? 8.780 -13.345 -14.004 1.00 88.00 301 GLY A N 1
ATOM 2459 C CA . GLY A 1 301 ? 9.317 -12.326 -14.908 1.00 88.00 301 GLY A CA 1
ATOM 2460 C C . GLY A 1 301 ? 10.817 -12.454 -15.071 1.00 88.00 301 GLY A C 1
ATOM 2461 O O . GLY A 1 301 ? 11.485 -12.810 -14.071 1.00 88.00 301 GLY A O 1
#

Foldseek 3Di:
DVVVVVVCVVVLVVDDPVRNVVVVVVVVVVVCCCVVPVVVVVVVVVVVVCCVVCVPPPDDDDPPDDPDDDDDDDPPPVPPDDDDDDPPDPPPPPPDDPDDVVVVVVVVVVVVVVVVVVVVVVVVVVVVVVVVVVCCVVPVPDDPCPVVVVVVVCCQLANDPDNQLHPVPDDDPVSVVVNCVVGVVCQQFPQADPVRDGDDDQQRQAGNVSPDGNDDDDDDDDWDFDFPPQDQDPPVCCVPDRTDTDFDDPVGTDQAAAFPPRHNVCCPPPPRNDPNRHKDALVRVVFQWDADPRGIDGSID

Radius of gyration: 44.35 Å; chains: 1; bounding box: 87×62×137 Å